Protein AF-A0A821UUV7-F1 (afdb_monomer)

Solvent-accessible surface area (backbone atoms only — not comparable to full-atom values): 14295 Å² total; per-residue (Å²): 131,83,79,80,87,72,72,83,56,77,89,50,50,50,91,80,87,75,83,87,85,61,77,60,68,63,57,47,70,80,34,72,59,48,43,37,33,66,90,78,71,43,81,34,38,58,68,58,46,52,36,47,64,69,67,56,77,77,82,70,96,66,90,71,67,94,65,87,77,80,82,84,89,79,88,80,93,69,98,52,88,49,22,66,54,49,49,52,51,51,51,66,60,35,45,84,71,78,45,60,69,79,75,31,59,60,42,70,48,58,84,54,78,42,34,67,27,80,88,67,5,32,43,36,52,48,29,74,78,26,77,55,24,42,74,43,77,29,64,70,50,55,50,28,50,53,51,49,53,51,28,72,74,30,61,72,55,36,48,50,53,50,53,52,44,51,54,51,49,60,39,67,77,30,70,68,50,47,51,52,52,52,50,53,26,57,76,70,75,46,83,78,73,76,76,50,79,68,52,94,86,39,66,74,64,31,61,60,26,53,52,33,50,49,51,48,51,77,74,32,64,64,56,57,54,48,50,55,53,59,57,59,76,76,112

Sequence (235 aa):
SSKAYHPLKEDELVSTTINKRSCQKKCFTDYPWLTFCKTKRRVFCRPCREAFELAIHPTKTKLCFHHVTFTVNGLYGISAQNALTIVEAICDVITPCGLDIINGRDQSYDEASNMPGIYGGVSSIILKQYSKAIYIYCVAHCLDLVVHDLTDQCASIGNCILYVKDIIDFIRRSPKRLIILKEIFYQILLSYTNLTALCPTRRTMHAESYGSLLKIYEQGKEIFAYIKKDAVSFS

Foldseek 3Di:
DPDDQDQDDPVQKDDDDDPDPDPPNVCCVVPVQWIAGPVVRDIDGVVRSVCSNVVVDPPDDDPDPPDPDDDDDDDDDFPDPALVSVLVVVCVSVVVVVDDLLPAQEDEDAVDPQDPDCPGHNQNVSCVVRVRHHYDYDPQNVVQVVVVVVLVVDVVNVVVVVVLQCVLCVQVVDPVSVVVLVVLCVVLVHDDADQDHQDPRRNVPCPSNVVSVVCSVVSPPPSVVVVVVVVVVVD

pLDDT: mean 74.33, std 16.74, range [28.39, 95.12]

Radius of gyration: 25.09 Å; Cα contacts (8 Å, |Δi|>4): 202; chains: 1; bounding box: 47×56×62 Å

Mean predicted aligned error: 15.59 Å

Secondary structure (DSSP, 8-state):
-PPPP-PPPGGGEESS---SS---HHHHHH-TTEEEETTTTEEEEHHHHHHHHTT----S------------------S--SHHHHHHHHHHHHGGGT--GGG--EEEE---TTSS-TTTSHHHHHHHH-TT-EEEE-HHHHHHHHHHHHHHH-HHHHHHHHHHHHHHHHHHT-HHHHHHHHHHHHHTTPPP-PPPPPPTT-GGGHHHHHHHHHHHHHH-HHHHHHHHHHHHTT-

Structure (mmCIF, N/CA/C/O backbone):
data_AF-A0A821UUV7-F1
#
_entry.id   AF-A0A821UUV7-F1
#
loop_
_atom_site.group_PDB
_atom_site.id
_atom_site.type_symbol
_atom_site.label_atom_id
_atom_site.label_alt_id
_atom_site.label_comp_id
_atom_site.label_asym_id
_atom_site.label_entity_id
_atom_site.label_seq_id
_atom_site.pdbx_PDB_ins_code
_atom_site.Cartn_x
_atom_site.Cartn_y
_atom_site.Cartn_z
_atom_site.occupancy
_atom_site.B_iso_or_equiv
_atom_site.auth_seq_id
_atom_site.auth_comp_id
_atom_site.auth_asym_id
_atom_site.auth_atom_id
_atom_site.pdbx_PDB_model_num
ATOM 1 N N . SER A 1 1 ? -5.618 -31.143 9.865 1.00 31.23 1 SER A N 1
ATOM 2 C CA . SER A 1 1 ? -5.452 -32.215 8.867 1.00 31.23 1 SER A CA 1
ATOM 3 C C . SER A 1 1 ? -4.916 -31.609 7.581 1.00 31.23 1 SER A C 1
ATOM 5 O O . SER A 1 1 ? -5.555 -30.743 6.990 1.00 31.23 1 SER A O 1
ATOM 7 N N . SER A 1 2 ? -3.699 -31.980 7.187 1.00 28.39 2 SER A N 1
ATOM 8 C CA . SER A 1 2 ? -3.142 -31.627 5.881 1.00 28.39 2 SER A CA 1
ATOM 9 C C . SER A 1 2 ? -4.004 -32.284 4.802 1.00 28.39 2 SER A C 1
ATOM 11 O O . SER A 1 2 ? -4.217 -33.494 4.817 1.00 28.39 2 SER A O 1
ATOM 13 N N . LYS A 1 3 ? -4.576 -31.490 3.891 1.00 36.34 3 LYS A N 1
ATOM 14 C CA . LYS A 1 3 ? -5.241 -32.050 2.709 1.00 36.34 3 LYS A CA 1
ATOM 15 C C . LYS A 1 3 ? -4.163 -32.735 1.871 1.00 36.34 3 LYS A C 1
ATOM 17 O O . LYS A 1 3 ? -3.232 -32.061 1.439 1.00 36.34 3 LYS A O 1
ATOM 22 N N . ALA A 1 4 ? -4.284 -34.047 1.690 1.00 39.09 4 ALA A N 1
ATOM 23 C CA . ALA A 1 4 ? -3.393 -34.821 0.839 1.00 39.09 4 ALA A CA 1
ATOM 24 C C . ALA A 1 4 ? -3.359 -34.226 -0.579 1.00 39.09 4 ALA A C 1
ATOM 26 O O . ALA A 1 4 ? -4.383 -33.800 -1.123 1.00 39.09 4 ALA A O 1
ATOM 27 N N . TYR A 1 5 ? -2.154 -34.144 -1.136 1.00 43.97 5 TYR A N 1
ATOM 28 C CA . TYR A 1 5 ? -1.894 -33.669 -2.486 1.00 43.97 5 TYR A CA 1
ATOM 29 C C . TYR A 1 5 ? -2.343 -34.730 -3.500 1.00 43.97 5 TYR A C 1
ATOM 31 O O . TYR A 1 5 ? -1.973 -35.897 -3.388 1.00 43.97 5 TYR A O 1
ATOM 39 N N . HIS A 1 6 ? -3.139 -34.314 -4.486 1.00 52.41 6 HIS A N 1
ATOM 40 C CA . HIS A 1 6 ? -3.547 -35.143 -5.618 1.00 52.41 6 HIS A CA 1
ATOM 41 C C . HIS A 1 6 ? -3.136 -34.426 -6.914 1.00 52.41 6 HIS A C 1
ATOM 43 O O . HIS A 1 6 ? -3.615 -33.306 -7.137 1.00 52.41 6 HIS A O 1
ATOM 49 N N . PRO A 1 7 ? -2.260 -35.028 -7.742 1.00 51.66 7 PRO A N 1
ATOM 50 C CA . PRO A 1 7 ? -1.912 -34.502 -9.060 1.00 51.66 7 PRO A CA 1
ATOM 51 C C . PRO A 1 7 ? -3.162 -34.316 -9.929 1.00 51.66 7 PRO A C 1
ATOM 53 O O . PRO A 1 7 ? -4.091 -35.123 -9.853 1.00 51.66 7 PRO A O 1
ATOM 56 N N . LEU A 1 8 ? -3.189 -33.265 -10.755 1.00 55.22 8 LEU A N 1
ATOM 57 C CA . LEU A 1 8 ? -4.229 -33.104 -11.774 1.00 55.22 8 LEU A CA 1
ATOM 58 C C . LEU A 1 8 ? -4.015 -34.173 -12.845 1.00 55.22 8 LEU A C 1
ATOM 60 O O . LEU A 1 8 ? -2.913 -34.289 -13.374 1.00 55.22 8 LEU A O 1
ATOM 64 N N . LYS A 1 9 ? -5.054 -34.945 -13.163 1.00 56.81 9 LYS A N 1
ATOM 65 C CA . LYS A 1 9 ? -4.999 -35.857 -14.305 1.00 56.81 9 LYS A CA 1
ATOM 66 C C . LYS A 1 9 ? -5.246 -35.082 -15.602 1.00 56.81 9 LYS A C 1
ATOM 68 O O . LYS A 1 9 ? -5.967 -34.081 -15.602 1.00 56.81 9 LYS A O 1
ATOM 73 N N . GLU A 1 10 ? -4.630 -35.523 -16.693 1.00 52.41 10 GLU A N 1
ATOM 74 C CA . GLU A 1 10 ? -4.646 -34.841 -17.998 1.00 52.41 10 GLU A CA 1
ATOM 75 C C . GLU A 1 10 ? -6.079 -34.637 -18.539 1.00 52.41 10 GLU A C 1
ATOM 77 O O . GLU A 1 10 ? -6.393 -33.621 -19.154 1.00 52.41 10 GLU A O 1
ATOM 82 N N . ASP A 1 11 ? -6.983 -35.547 -18.182 1.00 54.22 11 ASP A N 1
ATOM 83 C CA . ASP A 1 11 ? -8.425 -35.570 -18.436 1.00 54.22 11 ASP A CA 1
ATOM 84 C C . ASP A 1 11 ? -9.241 -34.496 -17.675 1.00 54.22 11 ASP A C 1
ATOM 86 O O . ASP A 1 11 ? -10.398 -34.229 -18.019 1.00 54.22 11 ASP A O 1
ATOM 90 N N . GLU A 1 12 ? -8.657 -33.810 -16.684 1.00 58.75 12 GLU A N 1
ATOM 91 C CA . GLU A 1 12 ? -9.299 -32.702 -15.952 1.00 58.75 12 GLU A CA 1
ATOM 92 C C . GLU A 1 12 ? -9.069 -31.314 -16.587 1.00 58.75 12 GLU A C 1
ATOM 94 O O . GLU A 1 12 ? -9.726 -30.323 -16.216 1.00 58.75 12 GLU A O 1
ATOM 99 N N . LEU A 1 13 ? -8.135 -31.231 -17.538 1.00 56.25 13 LEU A N 1
ATOM 100 C CA . LEU A 1 13 ? -7.755 -30.021 -18.262 1.00 56.25 13 LEU A CA 1
ATOM 101 C C . LEU A 1 13 ? -8.419 -30.019 -19.636 1.00 56.25 13 LEU A C 1
ATOM 103 O O . LEU A 1 13 ? -8.379 -31.006 -20.360 1.00 56.25 13 LEU A O 1
ATOM 107 N N . VAL A 1 14 ? -9.044 -28.904 -20.019 1.00 59.66 14 VAL A N 1
ATOM 108 C CA . VAL A 1 14 ? -9.752 -28.833 -21.306 1.00 59.66 14 VAL A CA 1
ATOM 109 C C . VAL A 1 14 ? -9.343 -27.607 -22.098 1.00 59.66 14 VAL A C 1
ATOM 111 O O . VAL A 1 14 ? -9.507 -26.475 -21.635 1.00 59.66 14 VAL A O 1
ATOM 114 N N . SER A 1 15 ? -8.900 -27.833 -23.336 1.00 54.16 15 SER A N 1
ATOM 115 C CA . SER A 1 15 ? -8.898 -26.820 -24.386 1.00 54.16 15 SER A CA 1
ATOM 116 C C . SER A 1 15 ? -10.336 -26.657 -24.900 1.00 54.16 15 SER A C 1
ATOM 118 O O . SER A 1 15 ? -10.845 -27.404 -25.726 1.00 54.16 15 SER A O 1
ATOM 120 N N . THR A 1 16 ? -11.034 -25.663 -24.346 1.00 51.03 16 THR A N 1
ATOM 121 C CA . THR A 1 16 ? -12.324 -25.122 -24.819 1.00 51.03 16 THR A CA 1
ATOM 122 C C . THR A 1 16 ? -13.513 -26.081 -24.971 1.00 51.03 16 THR A C 1
ATOM 124 O O . THR A 1 16 ? -13.780 -26.609 -26.040 1.00 51.03 16 THR A O 1
ATOM 127 N N . THR A 1 17 ? -14.403 -26.076 -23.972 1.00 46.62 17 THR A N 1
ATOM 128 C CA . THR A 1 17 ? -15.784 -25.558 -24.131 1.00 46.62 17 THR A CA 1
ATOM 129 C C . THR A 1 17 ? -16.411 -25.389 -22.748 1.00 46.62 17 THR A C 1
ATOM 131 O O . THR A 1 17 ? -16.707 -26.368 -22.070 1.00 46.62 17 THR A O 1
ATOM 134 N N . ILE A 1 18 ? -16.600 -24.149 -22.287 1.00 49.47 18 ILE A N 1
ATOM 135 C CA . ILE A 1 18 ? -17.327 -23.880 -21.038 1.00 49.47 18 ILE A CA 1
ATOM 136 C C . ILE A 1 18 ? -18.384 -22.836 -21.321 1.00 49.47 18 ILE A C 1
ATOM 138 O O . ILE A 1 18 ? -18.077 -21.697 -21.673 1.00 49.47 18 ILE A O 1
ATOM 142 N N . ASN A 1 19 ? -19.632 -23.262 -21.176 1.00 46.34 19 ASN A N 1
ATOM 143 C CA . ASN A 1 19 ? -20.793 -22.399 -21.201 1.00 46.34 19 ASN A CA 1
ATOM 144 C C . ASN A 1 19 ? -21.285 -22.181 -19.760 1.00 46.34 19 ASN A C 1
ATOM 146 O O . ASN A 1 19 ? -21.210 -23.090 -18.936 1.00 46.34 19 ASN A O 1
ATOM 150 N N . LYS A 1 20 ? -21.806 -20.973 -19.508 1.00 43.50 20 LYS A N 1
ATOM 151 C CA . LYS A 1 20 ? -22.278 -20.392 -18.229 1.00 43.50 20 LYS A CA 1
ATOM 152 C C . LYS A 1 20 ? -21.172 -19.849 -17.295 1.00 43.50 20 LYS A C 1
ATOM 154 O O . LYS A 1 20 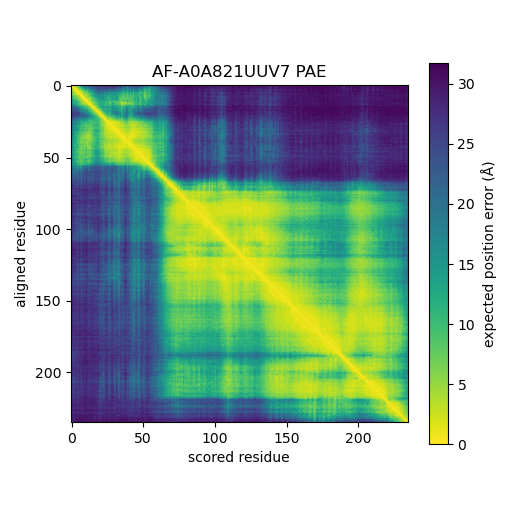? -20.634 -20.543 -16.437 1.00 43.50 20 LYS A O 1
ATOM 159 N N . ARG A 1 21 ? -20.955 -18.527 -17.452 1.00 42.06 21 ARG A N 1
ATOM 160 C CA . ARG A 1 21 ? -20.009 -17.596 -16.783 1.00 42.06 21 ARG A CA 1
ATOM 161 C C . ARG A 1 21 ? -18.552 -17.754 -17.240 1.00 42.06 21 ARG A C 1
ATOM 163 O O . ARG A 1 21 ? -17.706 -18.240 -16.498 1.00 42.06 21 ARG A O 1
ATOM 170 N N . SER A 1 22 ? -18.273 -17.401 -18.497 1.00 46.50 22 SER A N 1
ATOM 171 C CA . SER A 1 22 ? -16.987 -17.692 -19.138 1.00 46.50 22 SER A CA 1
ATOM 172 C C . SER A 1 22 ? -15.936 -16.612 -18.876 1.00 46.50 22 SER A C 1
ATOM 174 O O . SER A 1 22 ? -16.131 -15.452 -19.241 1.00 46.50 22 SER A O 1
ATOM 176 N N . CYS A 1 23 ? -14.772 -17.032 -18.377 1.00 50.56 23 CYS A N 1
ATOM 177 C CA . CYS A 1 23 ? -13.497 -16.447 -18.794 1.00 50.56 23 CYS A CA 1
ATOM 178 C C . CYS A 1 23 ? -13.558 -16.215 -20.316 1.00 50.56 23 CYS A C 1
ATOM 180 O O . CYS A 1 23 ? -13.978 -17.119 -21.046 1.00 50.56 23 CYS A O 1
ATOM 182 N N . GLN A 1 24 ? -13.281 -14.991 -20.775 1.00 57.88 24 GLN A N 1
ATOM 183 C CA . GLN A 1 24 ? -13.477 -14.612 -22.174 1.00 57.88 24 GLN A CA 1
ATOM 184 C C . GLN A 1 24 ? -12.703 -15.595 -23.059 1.00 57.88 24 GLN A C 1
ATOM 186 O O . GLN A 1 24 ? -11.484 -15.680 -22.954 1.00 57.88 24 GLN A O 1
ATOM 191 N N . LYS A 1 25 ? -13.404 -16.351 -23.921 1.00 55.59 25 LYS A N 1
ATOM 192 C CA . LYS A 1 25 ? -12.784 -17.341 -24.828 1.00 55.59 25 LYS A CA 1
ATOM 193 C C . LYS A 1 25 ? -11.588 -16.755 -25.585 1.00 55.59 25 LYS A C 1
ATOM 195 O O . LYS A 1 25 ? -10.607 -17.459 -25.791 1.00 55.59 25 LYS A O 1
ATOM 200 N N . LYS A 1 26 ? -11.664 -15.458 -25.904 1.00 59.97 26 LYS A N 1
ATOM 201 C CA . LYS A 1 26 ? -10.602 -14.667 -26.525 1.00 59.97 26 LYS A CA 1
ATOM 202 C C . LYS A 1 26 ? -9.248 -14.809 -25.813 1.00 59.97 26 LYS A C 1
ATOM 204 O O . LYS A 1 26 ? -8.248 -14.992 -26.488 1.00 59.97 26 LYS A O 1
ATOM 209 N N . CYS A 1 27 ? -9.210 -14.846 -24.479 1.00 52.50 27 CYS A N 1
ATOM 210 C CA . CYS A 1 27 ? -7.958 -14.995 -23.730 1.00 52.50 27 CYS A CA 1
ATOM 211 C C . CYS A 1 27 ? -7.222 -16.308 -24.039 1.00 52.50 27 CYS A C 1
ATOM 213 O O . CYS A 1 27 ? -6.003 -16.331 -24.017 1.00 52.50 27 CYS A O 1
ATOM 215 N N . PHE A 1 28 ? -7.920 -17.405 -24.337 1.00 60.44 28 PHE A N 1
ATOM 216 C CA . PHE A 1 28 ? -7.250 -18.672 -24.664 1.00 60.44 28 PHE A CA 1
ATOM 217 C C . PHE A 1 28 ? -6.800 -18.740 -26.123 1.00 60.44 28 PHE A C 1
ATOM 219 O O . PHE A 1 28 ? -5.883 -19.489 -26.443 1.00 60.44 28 PHE A O 1
ATOM 226 N N . THR A 1 29 ? -7.429 -17.950 -26.994 1.00 61.25 29 THR A N 1
ATOM 227 C CA . THR A 1 29 ? -6.978 -17.762 -28.374 1.00 61.25 29 THR A CA 1
ATOM 228 C C . THR A 1 29 ? -5.735 -16.875 -28.418 1.00 61.25 29 THR A C 1
ATOM 230 O O . THR A 1 29 ? -4.753 -17.237 -29.057 1.00 61.25 29 THR A O 1
ATOM 233 N N . ASP A 1 30 ? -5.752 -15.756 -27.690 1.00 57.75 30 ASP A N 1
ATOM 234 C CA . ASP A 1 30 ? -4.640 -14.800 -27.629 1.00 57.75 30 ASP A CA 1
ATOM 235 C C . ASP A 1 30 ? -3.442 -15.366 -26.837 1.00 57.75 30 ASP A C 1
ATOM 237 O O . ASP A 1 30 ? -2.294 -14.994 -27.081 1.00 57.75 30 ASP A O 1
ATOM 241 N N . TYR A 1 31 ? -3.690 -16.308 -25.916 1.00 62.06 31 TYR A N 1
ATOM 242 C CA . TYR A 1 31 ? -2.670 -16.931 -25.069 1.00 62.06 31 TYR A CA 1
ATOM 243 C C . TYR A 1 31 ? -2.803 -18.471 -25.045 1.00 62.06 31 TYR A C 1
ATOM 245 O O . TYR A 1 31 ? -3.289 -19.038 -24.060 1.00 62.06 31 TYR A O 1
ATOM 253 N N . PRO A 1 32 ? -2.313 -19.183 -26.085 1.00 69.81 32 PRO A N 1
ATOM 254 C CA . PRO A 1 32 ? -2.433 -20.646 -26.213 1.00 69.81 32 PRO A CA 1
ATOM 255 C C . PRO A 1 32 ? -1.734 -21.454 -25.108 1.00 69.81 32 PRO A C 1
ATOM 257 O O . PRO A 1 32 ? -1.957 -22.651 -24.952 1.00 69.81 32 PRO A O 1
ATOM 260 N N . TRP A 1 33 ? -0.866 -20.805 -24.332 1.00 65.31 33 TRP A N 1
ATOM 261 C CA . TRP A 1 33 ? -0.164 -21.382 -23.187 1.00 65.31 33 TRP A CA 1
ATOM 262 C C . TRP A 1 33 ? -1.011 -21.403 -21.901 1.00 65.31 33 TRP A C 1
ATOM 264 O O . TRP A 1 33 ? -0.524 -21.848 -20.857 1.00 65.31 33 TRP A O 1
ATOM 274 N N . LEU A 1 34 ? -2.261 -20.929 -21.955 1.00 66.94 34 LEU A N 1
ATOM 275 C CA . LEU A 1 34 ? -3.238 -21.016 -20.873 1.00 66.94 34 LEU A CA 1
ATOM 276 C C . LEU A 1 34 ? -4.118 -22.266 -21.011 1.00 66.94 34 LEU A C 1
ATOM 278 O O . LEU A 1 34 ? -4.605 -22.607 -22.083 1.00 66.94 34 LEU A O 1
ATOM 282 N N . THR A 1 35 ? -4.397 -22.913 -19.885 1.00 68.25 35 THR A N 1
ATOM 283 C CA . THR A 1 35 ? -5.265 -24.091 -19.766 1.00 68.25 35 THR A CA 1
ATOM 284 C C . THR A 1 35 ? -6.264 -23.884 -18.638 1.00 68.25 35 THR A C 1
ATOM 286 O O . THR A 1 35 ? -5.958 -23.242 -17.638 1.00 68.25 35 THR A O 1
ATOM 289 N N . PHE A 1 36 ? -7.485 -24.395 -18.771 1.00 69.19 36 PHE A N 1
ATOM 290 C CA . PHE A 1 36 ? -8.488 -24.303 -17.712 1.00 69.19 36 PHE A CA 1
ATOM 291 C C . PHE A 1 36 ? -8.663 -25.650 -17.011 1.00 69.19 36 PHE A C 1
ATOM 293 O O . PHE A 1 36 ? -8.910 -26.666 -17.659 1.00 69.19 36 PHE A O 1
ATOM 300 N N . CYS A 1 37 ? -8.602 -25.639 -15.680 1.00 67.31 37 CYS A N 1
ATOM 301 C CA . CYS A 1 37 ? -8.912 -26.788 -14.836 1.00 67.31 37 CYS A CA 1
ATOM 302 C C . CYS A 1 37 ? -10.374 -26.735 -14.394 1.00 67.31 37 CYS A C 1
ATOM 304 O O . CYS A 1 37 ? -10.786 -25.824 -13.660 1.00 67.31 37 CYS A O 1
ATOM 306 N N . LYS A 1 38 ? -11.148 -27.751 -14.790 1.00 64.19 38 LYS A N 1
ATOM 307 C CA . LYS A 1 38 ? -12.576 -27.853 -14.459 1.00 64.19 38 LYS A CA 1
ATOM 308 C C . LYS A 1 38 ? -12.818 -28.011 -12.963 1.00 64.19 38 LYS A C 1
ATOM 310 O O . LYS A 1 38 ? -13.613 -27.263 -12.396 1.00 64.19 38 LYS A O 1
ATOM 315 N N . THR A 1 39 ? -12.080 -28.908 -12.319 1.00 60.41 39 THR A N 1
ATOM 316 C CA . THR A 1 39 ? -12.244 -29.268 -10.904 1.00 60.41 39 THR A CA 1
ATOM 317 C C . THR A 1 39 ? -12.026 -28.074 -9.974 1.00 60.41 39 THR A C 1
ATOM 319 O O . THR A 1 39 ? -12.772 -27.862 -9.020 1.00 60.41 39 THR A O 1
ATOM 322 N N . LYS A 1 40 ? -11.010 -27.251 -10.260 1.00 62.09 40 LYS A N 1
ATOM 323 C CA . LYS A 1 40 ? -10.662 -26.077 -9.442 1.00 62.09 40 LYS A CA 1
ATOM 324 C C . LYS A 1 40 ? -11.327 -24.786 -9.915 1.00 62.09 40 LYS A C 1
ATOM 326 O O . LYS A 1 40 ? -11.254 -23.792 -9.195 1.00 62.09 40 LYS A O 1
ATOM 331 N N . ARG A 1 41 ? -11.950 -24.793 -11.100 1.00 64.56 41 ARG A N 1
ATOM 332 C CA . ARG A 1 41 ? -12.510 -23.620 -11.793 1.00 64.56 41 ARG A CA 1
ATOM 333 C C . ARG A 1 41 ? -11.497 -22.474 -11.927 1.00 64.56 41 ARG A C 1
ATOM 335 O O . ARG A 1 41 ? -11.814 -21.324 -11.634 1.00 64.56 41 ARG A O 1
ATOM 342 N N . ARG A 1 42 ? -10.263 -22.794 -12.330 1.00 62.16 42 ARG A N 1
ATOM 343 C CA . ARG A 1 42 ? -9.144 -21.838 -12.456 1.00 62.16 42 ARG A CA 1
ATOM 344 C C . ARG A 1 42 ? -8.405 -22.015 -13.778 1.00 62.16 42 ARG A C 1
ATOM 346 O O . ARG A 1 42 ? -8.397 -23.107 -14.341 1.00 62.16 42 ARG A O 1
ATOM 353 N N . VAL A 1 43 ? -7.770 -20.938 -14.231 1.00 62.03 43 VAL A N 1
ATOM 354 C CA . VAL A 1 43 ? -6.859 -20.929 -15.382 1.00 62.03 43 VAL A CA 1
ATOM 355 C C . VAL A 1 43 ? -5.423 -21.117 -14.895 1.00 62.03 43 VAL A C 1
ATOM 357 O O . VAL A 1 43 ? -5.019 -20.487 -13.921 1.00 62.03 43 VAL A O 1
ATOM 360 N N . PHE A 1 44 ? -4.672 -21.970 -15.579 1.00 63.03 44 PHE A N 1
ATOM 361 C CA . PHE A 1 44 ? -3.266 -22.272 -15.354 1.00 63.03 44 PHE A CA 1
ATOM 362 C C . PHE A 1 44 ? -2.459 -21.913 -16.600 1.00 63.03 44 PHE A C 1
ATOM 364 O O . PHE A 1 44 ? -2.841 -22.270 -17.711 1.00 63.03 44 PHE A O 1
ATOM 371 N N . CYS A 1 45 ? -1.319 -21.251 -16.430 1.00 64.62 45 CYS A N 1
ATOM 372 C CA . CYS A 1 45 ? -0.302 -21.205 -17.476 1.00 64.62 45 CYS A CA 1
ATOM 373 C C . CYS A 1 45 ? 0.469 -22.532 -17.517 1.00 64.62 45 CYS A C 1
ATOM 375 O O . CYS A 1 45 ? 0.546 -23.216 -16.494 1.00 64.62 45 CYS A O 1
ATOM 377 N N . ARG A 1 46 ? 1.052 -22.896 -18.667 1.00 62.66 46 ARG A N 1
ATOM 378 C CA . ARG A 1 46 ? 1.839 -24.134 -18.828 1.00 62.66 46 ARG A CA 1
ATOM 379 C C . ARG A 1 46 ? 2.860 -24.358 -17.690 1.00 62.66 46 ARG A C 1
ATOM 381 O O . ARG A 1 46 ? 2.806 -25.423 -17.086 1.00 62.66 46 ARG A O 1
ATOM 388 N N . PRO A 1 47 ? 3.677 -23.369 -17.288 1.00 59.38 47 PRO A N 1
ATOM 389 C CA . PRO A 1 47 ? 4.590 -23.543 -16.158 1.00 59.38 47 PRO A CA 1
ATOM 390 C C . PRO A 1 47 ? 3.899 -23.734 -14.801 1.00 59.38 47 PRO A C 1
ATOM 392 O O . PRO A 1 47 ? 4.393 -24.473 -13.962 1.00 59.38 47 PRO A O 1
ATOM 395 N N . CYS A 1 48 ? 2.754 -23.086 -14.547 1.00 59.75 48 CYS A N 1
ATOM 396 C CA . CYS A 1 48 ? 2.000 -23.306 -13.307 1.00 59.75 48 CYS A CA 1
ATOM 397 C C . CYS A 1 48 ? 1.308 -24.667 -13.283 1.00 59.75 48 CYS A C 1
ATOM 399 O O . CYS A 1 48 ? 1.079 -25.187 -12.198 1.00 59.75 48 CYS A O 1
ATOM 401 N N . ARG A 1 49 ? 0.972 -25.234 -14.447 1.00 67.00 49 ARG A N 1
ATOM 402 C CA . ARG A 1 49 ? 0.529 -26.625 -14.564 1.00 67.00 49 ARG A CA 1
ATOM 403 C C . ARG A 1 49 ? 1.682 -27.572 -14.223 1.00 67.00 49 ARG A C 1
ATOM 405 O O . ARG A 1 49 ? 1.517 -28.407 -13.348 1.00 67.00 49 ARG A O 1
ATOM 412 N N . GLU A 1 50 ? 2.849 -27.369 -14.828 1.00 66.25 50 GLU A N 1
ATOM 413 C CA . GLU A 1 50 ? 4.045 -28.199 -14.607 1.00 66.25 50 GLU A CA 1
ATOM 414 C C . GLU A 1 50 ? 4.550 -28.104 -13.150 1.00 66.25 50 GLU A C 1
ATOM 416 O O . GLU A 1 50 ? 4.771 -29.115 -12.493 1.00 66.25 50 GLU A O 1
ATOM 421 N N . ALA A 1 51 ? 4.641 -26.899 -12.578 1.00 61.72 51 ALA A N 1
ATOM 422 C CA . ALA A 1 51 ? 4.996 -26.704 -11.169 1.00 61.72 51 ALA A CA 1
ATOM 423 C C . ALA A 1 51 ? 3.964 -27.325 -10.215 1.00 61.72 51 ALA A C 1
ATOM 425 O O . ALA A 1 51 ? 4.324 -27.835 -9.152 1.00 61.72 51 ALA A O 1
ATOM 426 N N . PHE A 1 52 ? 2.683 -27.295 -10.599 1.00 62.34 52 PHE A N 1
ATOM 427 C CA . PHE A 1 52 ? 1.634 -27.968 -9.849 1.00 62.34 52 PHE A CA 1
ATOM 428 C C . PHE A 1 52 ? 1.805 -29.484 -9.909 1.00 62.34 52 PHE A C 1
ATOM 430 O O . PHE A 1 52 ? 1.753 -30.087 -8.851 1.00 62.34 52 PHE A O 1
ATOM 437 N N . GLU A 1 53 ? 2.048 -30.079 -11.083 1.00 62.00 53 GLU A N 1
ATOM 438 C CA . GLU A 1 53 ? 2.320 -31.518 -11.268 1.00 62.00 53 GLU A CA 1
ATOM 439 C C . GLU A 1 53 ? 3.534 -31.988 -10.450 1.00 62.00 53 GLU A C 1
ATOM 441 O O . GLU A 1 53 ? 3.513 -33.076 -9.870 1.00 62.00 53 GLU A O 1
ATOM 446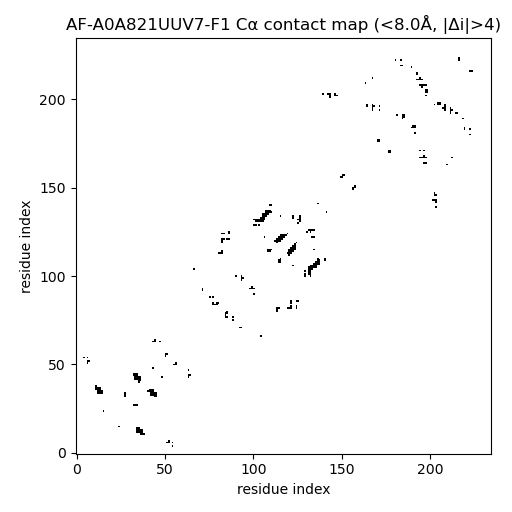 N N . LEU A 1 54 ? 4.546 -31.127 -10.321 1.00 63.41 54 LEU A N 1
ATOM 447 C CA . LEU A 1 54 ? 5.757 -31.355 -9.528 1.00 63.41 54 LEU A CA 1
ATOM 448 C C . LEU A 1 54 ? 5.585 -31.102 -8.016 1.00 63.41 54 LEU A C 1
ATOM 450 O O . LEU A 1 54 ? 6.570 -31.133 -7.280 1.00 63.41 54 LEU A O 1
ATOM 454 N N . ALA A 1 55 ? 4.362 -30.852 -7.529 1.00 60.56 55 ALA A N 1
ATOM 455 C CA . ALA A 1 55 ? 4.053 -30.575 -6.120 1.00 60.56 55 ALA A CA 1
ATOM 456 C C . ALA A 1 55 ? 4.792 -29.359 -5.514 1.00 60.56 55 ALA A C 1
ATOM 458 O O . ALA A 1 55 ? 4.900 -29.224 -4.292 1.00 60.56 55 ALA A O 1
ATOM 459 N N . ILE A 1 56 ? 5.258 -28.428 -6.349 1.00 57.56 56 ILE A N 1
ATOM 460 C CA . ILE A 1 56 ? 5.896 -27.187 -5.907 1.00 57.56 56 ILE A CA 1
ATOM 461 C C . ILE A 1 56 ? 4.776 -26.216 -5.520 1.00 57.56 56 ILE A C 1
ATOM 463 O O . ILE A 1 56 ? 4.224 -25.519 -6.366 1.00 57.56 56 ILE A O 1
ATOM 467 N N . HIS A 1 57 ? 4.374 -26.206 -4.246 1.00 54.78 57 HIS A N 1
ATOM 468 C CA . HIS A 1 57 ? 3.260 -25.387 -3.758 1.00 54.78 57 HIS A CA 1
ATOM 469 C C . HIS A 1 57 ? 3.512 -23.872 -3.925 1.00 54.78 57 HIS A C 1
ATOM 471 O O . HIS A 1 57 ? 4.287 -23.303 -3.152 1.00 54.78 57 HIS A O 1
ATOM 477 N N . PRO A 1 58 ? 2.767 -23.148 -4.788 1.00 47.38 58 PRO A N 1
ATOM 478 C CA . PRO A 1 58 ? 2.648 -21.706 -4.658 1.00 47.38 58 PRO A CA 1
ATOM 479 C C . PRO A 1 58 ? 1.620 -21.457 -3.552 1.00 47.38 58 PRO A C 1
ATOM 481 O O . PRO A 1 58 ? 0.407 -21.608 -3.736 1.00 47.38 58 PRO A O 1
ATOM 484 N N . THR A 1 59 ? 2.093 -21.166 -2.345 1.00 39.59 59 THR A N 1
ATOM 485 C CA . THR A 1 59 ? 1.198 -20.837 -1.239 1.00 39.59 59 THR A CA 1
ATOM 486 C C . THR A 1 59 ? 0.499 -19.506 -1.535 1.00 39.59 59 THR A C 1
ATOM 488 O O . THR A 1 59 ? 1.129 -18.464 -1.674 1.00 39.59 59 THR A O 1
ATOM 491 N N . LYS A 1 60 ? -0.838 -19.563 -1.575 1.00 37.06 60 LYS A N 1
ATOM 492 C CA . LYS A 1 60 ? -1.791 -18.442 -1.678 1.00 37.06 60 LYS A CA 1
ATOM 493 C C . LYS A 1 60 ? -1.977 -17.850 -3.085 1.00 37.06 60 LYS A C 1
ATOM 495 O O . LYS A 1 60 ? -1.061 -17.633 -3.863 1.00 37.06 60 LYS A O 1
ATOM 500 N N . THR A 1 61 ? -3.251 -17.627 -3.391 1.00 38.62 61 THR A N 1
ATOM 501 C CA . THR A 1 61 ? -3.838 -17.151 -4.645 1.00 38.62 61 THR A CA 1
ATOM 502 C C . THR A 1 61 ? -3.044 -16.006 -5.283 1.00 38.62 61 THR A C 1
ATOM 504 O O . THR A 1 61 ? -3.103 -14.880 -4.800 1.00 38.62 61 THR A O 1
ATOM 507 N N . LYS A 1 62 ? -2.360 -16.268 -6.400 1.00 39.78 62 LYS A N 1
ATOM 508 C CA . LYS A 1 62 ? -1.904 -15.230 -7.327 1.00 39.78 62 LYS A CA 1
ATOM 509 C C . LYS A 1 62 ? -2.277 -15.641 -8.743 1.00 39.78 62 LYS A C 1
ATOM 511 O O . LYS A 1 62 ? -2.150 -16.801 -9.127 1.00 39.78 62 LYS A O 1
ATOM 516 N N . LEU A 1 63 ? -2.802 -14.683 -9.492 1.00 34.88 63 LEU A N 1
ATOM 517 C CA . LEU A 1 63 ? -2.879 -14.738 -10.941 1.00 34.88 63 LEU A CA 1
ATOM 518 C C . LEU A 1 63 ? -1.418 -14.782 -11.424 1.00 34.88 63 LEU A C 1
ATOM 520 O O . LEU A 1 63 ? -0.760 -13.749 -11.496 1.00 34.88 63 LEU A O 1
ATOM 524 N N . CYS A 1 64 ? -0.856 -15.981 -11.589 1.00 35.59 64 CYS A N 1
ATOM 525 C CA . CYS A 1 64 ? 0.552 -16.157 -11.934 1.00 35.59 64 CYS A CA 1
ATOM 526 C C . CYS A 1 64 ? 0.770 -15.844 -13.419 1.00 35.59 64 CYS A C 1
ATOM 528 O O . CYS A 1 64 ? 0.835 -16.743 -14.259 1.00 35.59 64 CYS A O 1
ATOM 530 N N . PHE A 1 65 ? 0.911 -14.560 -13.738 1.00 35.72 65 PHE A N 1
ATOM 531 C CA . PHE A 1 65 ? 1.846 -14.169 -14.784 1.00 35.72 65 PHE A CA 1
ATOM 532 C C . PHE A 1 65 ? 3.241 -14.533 -14.271 1.00 35.72 65 PHE A C 1
ATOM 534 O O . PHE A 1 65 ? 3.542 -14.308 -13.100 1.00 35.72 65 PHE A O 1
ATOM 541 N N . HIS A 1 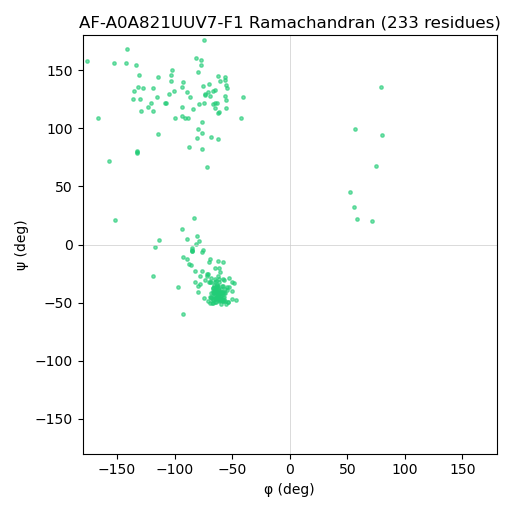66 ? 4.055 -15.180 -15.100 1.00 37.84 66 HIS A N 1
ATOM 542 C CA . HIS A 1 66 ? 5.383 -15.672 -14.735 1.00 37.84 66 HIS A CA 1
ATOM 543 C C . HIS A 1 66 ? 6.365 -14.493 -14.568 1.00 37.84 66 HIS A C 1
ATOM 545 O O . HIS A 1 66 ? 7.275 -14.305 -15.364 1.00 37.84 66 HIS A O 1
ATOM 551 N N . HIS A 1 67 ? 6.149 -13.662 -13.552 1.00 45.03 67 HIS A N 1
ATOM 552 C CA . HIS A 1 67 ? 7.123 -12.704 -13.061 1.00 45.03 67 HIS A CA 1
ATOM 553 C C . HIS A 1 67 ? 7.867 -13.403 -11.930 1.00 45.03 67 HIS A C 1
ATOM 555 O O . HIS A 1 67 ? 7.291 -13.681 -10.876 1.00 45.03 67 HIS A O 1
ATOM 561 N N . VAL A 1 68 ? 9.143 -13.726 -12.143 1.00 41.75 68 VAL A N 1
ATOM 562 C CA . VAL A 1 68 ? 10.042 -13.964 -11.013 1.00 41.75 68 VAL A CA 1
ATOM 563 C C . VAL A 1 68 ? 10.224 -12.601 -10.356 1.00 41.75 68 VAL A C 1
ATOM 565 O O . VAL A 1 68 ? 11.030 -11.787 -10.795 1.00 41.75 68 VAL A O 1
ATOM 568 N N . THR A 1 69 ? 9.389 -12.303 -9.364 1.00 48.72 69 THR A N 1
ATOM 569 C CA . THR A 1 69 ? 9.506 -11.065 -8.598 1.00 48.72 69 THR A CA 1
ATOM 570 C C . THR A 1 69 ? 10.662 -11.226 -7.624 1.00 48.72 69 THR A C 1
ATOM 572 O O . THR A 1 69 ? 10.536 -11.908 -6.607 1.00 48.72 69 THR A O 1
ATOM 575 N N . PHE A 1 70 ? 11.787 -10.587 -7.919 1.00 49.00 70 PHE A N 1
ATOM 576 C CA . PHE A 1 70 ? 12.846 -10.416 -6.937 1.00 49.00 70 PHE A CA 1
ATOM 577 C C . PHE A 1 70 ? 12.457 -9.275 -6.005 1.00 49.00 70 PHE A C 1
ATOM 579 O O . PHE A 1 70 ? 12.183 -8.162 -6.445 1.00 49.00 70 PHE A O 1
ATOM 586 N N . THR A 1 71 ? 12.367 -9.566 -4.711 1.00 56.41 71 THR A N 1
ATOM 587 C CA . THR A 1 71 ? 12.069 -8.549 -3.702 1.00 56.41 71 THR A CA 1
ATOM 588 C C . THR A 1 71 ? 13.370 -8.128 -3.043 1.00 56.41 71 THR A C 1
ATOM 590 O O . THR A 1 71 ? 13.944 -8.891 -2.268 1.00 56.41 71 THR A O 1
ATOM 593 N N . VAL A 1 72 ? 13.824 -6.913 -3.339 1.00 60.62 72 VAL A N 1
ATOM 594 C CA . VAL A 1 72 ? 14.873 -6.267 -2.551 1.00 60.62 72 VAL A CA 1
ATOM 595 C C . VAL A 1 72 ? 14.192 -5.515 -1.410 1.00 60.62 72 VAL A C 1
ATOM 597 O O . VAL A 1 72 ? 13.484 -4.537 -1.636 1.00 60.62 72 VAL A O 1
ATOM 600 N N . ASN A 1 73 ? 14.345 -6.013 -0.183 1.00 61.00 73 ASN A N 1
ATOM 601 C CA . ASN A 1 73 ? 13.787 -5.383 1.013 1.00 61.00 73 ASN A CA 1
ATOM 602 C C . ASN A 1 73 ? 14.816 -4.414 1.604 1.00 61.00 73 ASN A C 1
ATOM 604 O O . ASN A 1 73 ? 15.808 -4.854 2.180 1.00 61.00 73 ASN A O 1
ATOM 608 N N . GLY A 1 74 ? 14.571 -3.109 1.499 1.00 71.31 74 GLY A N 1
ATOM 609 C CA . GLY A 1 74 ? 15.443 -2.095 2.086 1.00 71.31 74 GLY A CA 1
ATOM 610 C C . GLY A 1 74 ? 14.909 -0.676 1.913 1.00 71.31 74 GLY A C 1
ATOM 611 O O . GLY A 1 74 ? 14.095 -0.411 1.030 1.00 71.31 74 GLY A O 1
ATOM 612 N N . LEU A 1 75 ? 15.364 0.232 2.778 1.00 78.38 75 LEU A N 1
ATOM 613 C CA . LEU A 1 75 ? 15.193 1.674 2.617 1.00 78.38 75 LEU A CA 1
ATOM 614 C C . LEU A 1 75 ? 16.551 2.262 2.257 1.00 78.38 75 LEU A C 1
ATOM 616 O O . LEU A 1 75 ? 17.508 2.115 3.015 1.00 78.38 75 LEU A O 1
ATOM 620 N N . TYR A 1 76 ? 16.618 2.923 1.108 1.00 83.62 76 TYR A N 1
ATOM 621 C CA . TYR A 1 76 ? 17.851 3.487 0.579 1.00 83.62 76 TYR A CA 1
ATOM 622 C C . TYR A 1 76 ? 17.726 5.005 0.545 1.00 83.62 76 TYR A C 1
ATOM 624 O O . TYR A 1 76 ? 16.750 5.549 0.027 1.00 83.62 76 TYR A O 1
ATOM 632 N N . GLY A 1 77 ? 18.699 5.687 1.147 1.00 87.19 77 GLY A N 1
ATOM 633 C CA . GLY A 1 77 ? 18.794 7.137 1.062 1.00 87.19 77 GLY A CA 1
ATOM 634 C C . GLY A 1 77 ? 19.217 7.546 -0.344 1.00 87.19 77 GLY A C 1
ATOM 635 O O . GLY A 1 77 ? 20.190 7.013 -0.868 1.00 87.19 77 GLY A O 1
ATOM 636 N N . ILE A 1 78 ? 18.499 8.499 -0.933 1.00 91.50 78 ILE A N 1
ATOM 637 C CA . ILE A 1 78 ? 18.833 9.093 -2.231 1.00 91.50 78 ILE A CA 1
ATOM 638 C C . ILE A 1 78 ? 19.199 10.564 -2.040 1.00 91.50 78 ILE A C 1
ATOM 640 O O . ILE A 1 78 ? 18.620 11.251 -1.197 1.00 91.50 78 ILE A O 1
ATOM 644 N N . SER A 1 79 ? 20.166 11.051 -2.816 1.00 89.62 79 SER A N 1
ATOM 645 C CA . SER A 1 79 ? 20.667 12.431 -2.729 1.00 89.62 79 SER A CA 1
ATOM 646 C C . SER A 1 79 ? 19.666 13.466 -3.251 1.00 89.62 79 SER A C 1
ATOM 648 O O . SER A 1 79 ? 19.692 14.621 -2.831 1.00 89.62 79 SER A O 1
ATOM 650 N N . ALA A 1 80 ? 18.768 13.055 -4.146 1.00 91.81 80 ALA A N 1
ATOM 651 C CA . ALA A 1 80 ? 17.719 13.884 -4.718 1.00 91.81 80 ALA A CA 1
ATOM 652 C C . ALA A 1 80 ? 16.515 13.031 -5.139 1.00 91.81 80 ALA A C 1
ATOM 654 O O . ALA A 1 80 ? 16.646 11.847 -5.430 1.00 91.81 80 ALA A O 1
ATOM 655 N N . GLN A 1 81 ? 15.336 13.653 -5.213 1.00 89.00 81 GLN A N 1
ATOM 656 C CA . GLN A 1 81 ? 14.080 12.989 -5.591 1.00 89.00 81 GLN A CA 1
ATOM 657 C C . GLN A 1 81 ? 13.761 13.084 -7.092 1.00 89.00 81 GLN A C 1
ATOM 659 O O . GLN A 1 81 ? 12.628 12.828 -7.489 1.00 89.00 81 GLN A O 1
ATOM 664 N N . ASN A 1 82 ? 14.711 13.487 -7.940 1.00 92.62 82 ASN A N 1
ATOM 665 C CA . ASN A 1 82 ? 14.486 13.540 -9.386 1.00 92.62 82 ASN A CA 1
ATOM 666 C C . ASN A 1 82 ? 14.553 12.129 -10.003 1.00 92.62 82 ASN A C 1
ATOM 668 O O . ASN A 1 82 ? 15.143 11.211 -9.435 1.00 92.62 82 ASN A O 1
ATOM 672 N N . ALA A 1 83 ? 13.952 11.960 -11.180 1.00 93.25 83 ALA A N 1
ATOM 673 C CA . ALA A 1 83 ? 13.812 10.646 -11.797 1.00 93.25 83 ALA A CA 1
ATOM 674 C C . ALA A 1 83 ? 15.149 9.968 -12.141 1.00 93.25 83 ALA A C 1
ATOM 676 O O . ALA A 1 83 ? 15.251 8.754 -12.000 1.00 93.25 83 ALA A O 1
ATOM 677 N N . LEU A 1 84 ? 16.172 10.725 -12.555 1.00 94.06 84 LEU A N 1
ATOM 678 C CA . LEU A 1 84 ? 17.487 10.163 -12.890 1.00 94.06 84 LEU A CA 1
ATOM 679 C C . LEU A 1 84 ? 18.147 9.549 -11.656 1.00 94.06 84 LEU A C 1
ATOM 681 O O . LEU A 1 84 ? 18.518 8.380 -11.685 1.00 94.06 84 LEU A O 1
ATOM 685 N N . THR A 1 85 ? 18.185 10.298 -10.552 1.00 94.12 85 THR A N 1
ATOM 686 C CA . THR A 1 85 ? 18.736 9.815 -9.279 1.00 94.12 85 THR A CA 1
ATOM 687 C C . THR A 1 85 ? 18.000 8.572 -8.774 1.00 94.12 85 THR A C 1
ATOM 689 O O . THR A 1 85 ? 18.619 7.670 -8.219 1.00 94.12 85 THR A O 1
ATOM 692 N N . ILE A 1 86 ? 16.682 8.483 -8.987 1.00 93.50 86 ILE A N 1
ATOM 693 C CA . ILE A 1 86 ? 15.905 7.294 -8.611 1.00 93.50 86 ILE A CA 1
ATOM 694 C C . ILE A 1 86 ? 16.271 6.087 -9.489 1.00 93.50 86 ILE A C 1
ATOM 696 O O . ILE A 1 86 ? 16.411 4.986 -8.963 1.00 93.50 86 ILE A O 1
ATOM 700 N N . VAL A 1 87 ? 16.443 6.265 -10.803 1.00 92.94 87 VAL A N 1
ATOM 701 C CA . VAL A 1 87 ? 16.852 5.175 -11.710 1.00 92.94 87 VAL A CA 1
ATOM 702 C C . VAL A 1 87 ? 18.243 4.656 -11.359 1.00 92.94 87 VAL A C 1
ATOM 704 O O . VAL A 1 87 ? 18.425 3.444 -11.260 1.00 92.94 87 VAL A O 1
ATOM 707 N N . GLU A 1 88 ? 19.198 5.555 -11.120 1.00 92.81 88 GLU A N 1
ATOM 708 C CA . GLU A 1 88 ? 20.550 5.198 -10.676 1.00 92.81 88 GLU A CA 1
ATOM 709 C C . GLU A 1 88 ? 20.498 4.399 -9.372 1.00 92.81 88 GLU A C 1
ATOM 711 O O . GLU A 1 88 ? 21.028 3.292 -9.308 1.00 92.81 88 GLU A O 1
ATOM 716 N N . ALA A 1 89 ? 19.745 4.882 -8.379 1.00 91.94 89 ALA A N 1
ATOM 717 C CA . ALA A 1 89 ? 19.568 4.176 -7.115 1.00 91.94 89 ALA A CA 1
ATOM 718 C C . ALA A 1 89 ? 18.936 2.784 -7.292 1.00 91.94 89 ALA A C 1
ATOM 720 O O . ALA A 1 89 ? 19.333 1.841 -6.612 1.00 91.94 89 ALA A O 1
ATOM 721 N N . ILE A 1 90 ? 17.971 2.617 -8.206 1.00 90.19 90 ILE A N 1
ATOM 722 C CA . ILE A 1 90 ? 17.395 1.299 -8.516 1.00 90.19 90 ILE A CA 1
ATOM 723 C C . ILE A 1 90 ? 18.482 0.361 -9.055 1.00 90.19 90 ILE A C 1
ATOM 725 O O . ILE A 1 90 ? 18.603 -0.762 -8.565 1.00 90.19 90 ILE A O 1
ATOM 729 N N . CYS A 1 91 ? 19.281 0.811 -10.025 1.00 89.81 91 CYS A N 1
ATOM 730 C CA . CYS A 1 91 ? 20.365 0.022 -10.612 1.00 89.81 91 CYS A CA 1
ATOM 731 C C . CYS A 1 91 ? 21.446 -0.343 -9.580 1.00 89.81 91 CYS A C 1
ATOM 733 O O . CYS A 1 91 ? 21.872 -1.501 -9.520 1.00 89.81 91 CYS A O 1
ATOM 735 N N . ASP A 1 92 ? 21.831 0.603 -8.726 1.00 89.56 92 ASP A N 1
ATOM 736 C CA . ASP A 1 92 ? 22.824 0.403 -7.666 1.00 89.56 92 ASP A CA 1
ATOM 737 C C . ASP A 1 92 ? 22.355 -0.597 -6.605 1.00 89.56 92 ASP A C 1
ATOM 739 O O . ASP A 1 92 ? 23.163 -1.310 -6.013 1.00 89.56 92 ASP A O 1
ATOM 743 N N . VAL A 1 93 ? 21.044 -0.685 -6.373 1.00 89.12 93 VAL A N 1
ATOM 744 C CA . VAL A 1 93 ? 20.455 -1.620 -5.409 1.00 89.12 93 VAL A CA 1
ATOM 745 C C . VAL A 1 93 ? 20.342 -3.035 -5.977 1.00 89.12 93 VAL A C 1
ATOM 747 O O . VAL A 1 93 ? 20.607 -4.002 -5.265 1.00 89.12 93 VAL A O 1
ATOM 750 N N . ILE A 1 94 ? 19.955 -3.189 -7.245 1.00 86.00 94 ILE A N 1
ATOM 751 C CA . ILE A 1 94 ? 19.718 -4.515 -7.843 1.00 86.00 94 ILE A CA 1
ATOM 752 C C . ILE A 1 94 ? 21.009 -5.200 -8.316 1.00 86.00 94 ILE A C 1
ATOM 754 O O . ILE A 1 94 ? 21.102 -6.426 -8.234 1.00 86.00 94 ILE A O 1
ATOM 758 N N . THR A 1 95 ? 22.013 -4.436 -8.763 1.00 86.19 95 THR A N 1
ATOM 759 C CA . THR A 1 95 ? 23.258 -4.992 -9.325 1.00 86.19 95 THR A CA 1
ATOM 760 C C . THR A 1 95 ? 24.014 -5.865 -8.309 1.00 86.19 95 THR A C 1
ATOM 762 O O . THR A 1 95 ? 24.356 -7.003 -8.646 1.00 86.19 95 THR A O 1
ATOM 765 N N . PRO A 1 96 ? 24.212 -5.442 -7.040 1.00 84.19 96 PRO A N 1
ATOM 766 C CA . PRO A 1 96 ? 24.845 -6.275 -6.013 1.00 84.19 96 PRO A CA 1
ATOM 767 C C . PRO A 1 96 ? 24.041 -7.528 -5.644 1.00 84.19 96 PRO A C 1
ATOM 769 O O . PRO A 1 96 ? 24.603 -8.485 -5.118 1.00 84.19 96 PRO A O 1
ATOM 772 N N . CYS A 1 97 ? 22.736 -7.554 -5.928 1.00 81.69 97 CYS A N 1
ATOM 773 C CA . CYS A 1 97 ? 21.899 -8.740 -5.746 1.00 81.69 97 CYS A CA 1
ATOM 774 C C . CYS A 1 97 ? 22.059 -9.771 -6.879 1.00 81.69 97 CYS A C 1
ATOM 776 O O . CYS A 1 97 ? 21.350 -10.777 -6.881 1.00 81.69 97 CYS A O 1
ATOM 778 N N . GLY A 1 98 ? 22.955 -9.531 -7.846 1.00 80.50 98 GLY A N 1
ATOM 779 C CA . GLY A 1 98 ? 23.128 -10.378 -9.028 1.00 80.50 98 GLY A CA 1
ATOM 780 C C . GLY A 1 98 ? 21.972 -10.260 -10.023 1.00 80.50 98 GLY A C 1
ATOM 781 O O . GLY A 1 98 ? 21.760 -11.164 -10.832 1.00 80.50 98 GLY A O 1
ATOM 782 N N . LEU A 1 99 ? 21.199 -9.175 -9.941 1.00 82.38 99 LEU A N 1
ATOM 783 C CA . LEU A 1 99 ? 20.067 -8.901 -10.816 1.00 82.38 99 LEU A CA 1
ATOM 784 C C . LEU A 1 99 ? 20.457 -7.858 -11.856 1.00 82.38 99 LEU A C 1
ATOM 786 O O . LEU A 1 99 ? 21.122 -6.874 -11.549 1.00 82.38 99 LEU A O 1
ATOM 790 N N . ASP A 1 100 ? 19.977 -8.060 -13.078 1.00 83.38 100 ASP A N 1
ATOM 791 C CA . ASP A 1 100 ? 20.178 -7.139 -14.191 1.00 83.38 100 ASP A CA 1
ATOM 792 C C . ASP A 1 100 ? 18.816 -6.661 -14.707 1.00 83.38 100 ASP A C 1
ATOM 794 O O . ASP A 1 100 ? 17.973 -7.466 -15.120 1.00 83.38 100 ASP A O 1
ATOM 798 N N . ILE A 1 101 ? 18.601 -5.344 -14.691 1.00 86.00 101 ILE A N 1
ATOM 799 C CA . ILE A 1 101 ? 17.367 -4.693 -15.151 1.00 86.00 101 ILE A CA 1
ATOM 800 C C . ILE A 1 101 ? 17.074 -4.936 -16.636 1.00 86.00 101 ILE A C 1
ATOM 802 O O . ILE A 1 101 ? 15.913 -4.882 -17.038 1.00 86.00 101 ILE A O 1
ATOM 806 N N . ILE A 1 102 ? 18.069 -5.317 -17.446 1.00 87.94 102 ILE A N 1
ATOM 807 C CA . ILE A 1 102 ? 17.861 -5.775 -18.833 1.00 87.94 102 ILE A CA 1
ATOM 808 C C . ILE A 1 102 ? 16.894 -6.975 -18.881 1.00 87.94 102 ILE A C 1
ATOM 810 O O . ILE A 1 102 ? 16.131 -7.161 -19.841 1.00 87.94 102 ILE A O 1
ATOM 814 N N . ASN A 1 103 ? 16.886 -7.792 -17.826 1.00 84.25 103 ASN A N 1
ATOM 815 C CA . ASN A 1 103 ? 15.973 -8.921 -17.681 1.00 84.25 103 ASN A CA 1
ATOM 816 C C . ASN A 1 103 ? 14.608 -8.532 -17.093 1.00 84.25 103 ASN A C 1
ATOM 818 O O . ASN A 1 103 ? 13.701 -9.367 -17.089 1.00 84.25 103 ASN A O 1
ATOM 822 N N . GLY A 1 104 ? 14.427 -7.272 -16.690 1.00 84.44 104 GLY A N 1
ATOM 823 C CA . GLY A 1 104 ? 13.151 -6.708 -16.270 1.00 84.44 104 GLY A CA 1
ATOM 824 C C . GLY A 1 104 ? 12.070 -6.861 -17.344 1.00 84.44 104 GLY A C 1
ATOM 825 O O . GLY A 1 104 ? 12.327 -6.781 -18.552 1.00 84.44 104 GLY A O 1
ATOM 826 N N . ARG A 1 105 ? 10.845 -7.151 -16.901 1.00 87.19 105 ARG A N 1
ATOM 827 C CA . ARG A 1 105 ? 9.656 -7.296 -17.765 1.00 87.19 105 ARG A CA 1
ATOM 828 C C . ARG A 1 105 ? 8.577 -6.284 -17.431 1.00 87.19 105 ARG A C 1
ATOM 830 O O . ARG A 1 105 ? 7.812 -5.866 -18.292 1.00 87.19 105 ARG A O 1
ATOM 837 N N . ASP A 1 106 ? 8.570 -5.852 -16.190 1.00 85.69 106 ASP A N 1
ATOM 838 C CA . ASP A 1 106 ? 7.683 -4.844 -15.673 1.00 85.69 106 ASP A CA 1
ATOM 839 C C . ASP A 1 106 ? 8.423 -3.958 -14.683 1.00 85.69 106 ASP A C 1
ATOM 841 O O . ASP A 1 106 ? 9.421 -4.339 -14.072 1.00 85.69 106 ASP A O 1
ATOM 845 N N . GLN A 1 107 ? 7.890 -2.761 -14.542 1.00 87.50 107 GLN A N 1
ATOM 846 C CA . GLN A 1 107 ? 8.228 -1.814 -13.501 1.00 87.50 107 GLN A CA 1
ATOM 847 C C . GLN A 1 107 ? 6.907 -1.248 -12.979 1.00 87.50 107 GLN A C 1
ATOM 849 O O . GLN A 1 107 ? 6.031 -0.883 -13.768 1.00 87.50 107 GLN A O 1
ATOM 854 N N . SER A 1 108 ? 6.729 -1.205 -11.660 1.00 86.88 108 SER A N 1
ATOM 855 C CA . SER A 1 108 ? 5.469 -0.761 -11.063 1.00 86.88 108 SER A CA 1
ATOM 856 C C . SER A 1 108 ? 5.686 0.168 -9.885 1.00 86.88 108 SER A C 1
ATOM 858 O O . SER A 1 108 ? 6.345 -0.209 -8.915 1.00 86.88 108 SER A O 1
ATOM 860 N N . TYR A 1 109 ? 5.079 1.350 -9.952 1.00 85.69 109 TYR A N 1
ATOM 861 C CA . TYR A 1 109 ? 5.219 2.416 -8.960 1.00 85.69 109 TYR A CA 1
ATOM 862 C C . TYR A 1 109 ? 3.878 3.127 -8.739 1.00 85.69 109 TYR A C 1
ATOM 864 O O . TYR A 1 109 ? 2.922 2.897 -9.487 1.00 85.69 109 TYR A O 1
ATOM 872 N N . ASP A 1 110 ? 3.795 3.959 -7.700 1.00 81.88 110 ASP A N 1
ATOM 873 C CA . ASP A 1 110 ? 2.661 4.865 -7.496 1.00 81.88 110 ASP A CA 1
ATOM 874 C C . ASP A 1 110 ? 2.710 6.060 -8.469 1.00 81.88 110 ASP A C 1
ATOM 876 O O . ASP A 1 110 ? 3.628 6.194 -9.283 1.00 81.88 110 ASP A O 1
ATOM 880 N N . GLU A 1 111 ? 1.687 6.912 -8.425 1.00 82.62 111 GLU A N 1
ATOM 881 C CA . GLU A 1 111 ? 1.570 8.091 -9.291 1.00 82.62 111 GLU A CA 1
ATOM 882 C C . GLU A 1 111 ? 2.342 9.308 -8.762 1.00 82.62 111 GLU A C 1
ATOM 884 O O . GLU A 1 111 ? 2.037 10.449 -9.114 1.00 82.62 111 GLU A O 1
ATOM 889 N N . ALA A 1 112 ? 3.360 9.099 -7.919 1.00 84.38 112 ALA A N 1
ATOM 890 C CA . ALA A 1 112 ? 4.237 10.191 -7.517 1.00 84.38 112 ALA A CA 1
ATOM 891 C C . ALA A 1 112 ? 4.816 10.864 -8.770 1.00 84.38 112 ALA A C 1
ATOM 893 O O . ALA A 1 112 ? 5.257 10.181 -9.689 1.00 84.38 112 ALA A O 1
ATOM 894 N N . SER A 1 113 ? 4.821 12.197 -8.817 1.00 83.88 113 SER A N 1
ATOM 895 C CA . SER A 1 113 ? 5.038 12.987 -10.045 1.00 83.88 113 SER A CA 1
ATOM 896 C C . SER A 1 113 ? 6.269 12.587 -10.870 1.00 83.88 113 SER A C 1
ATOM 898 O O . SER A 1 113 ? 6.247 12.657 -12.099 1.00 83.88 113 SER A O 1
ATOM 900 N N . ASN A 1 114 ? 7.331 12.127 -10.209 1.00 88.50 114 ASN A N 1
ATOM 901 C CA . ASN A 1 114 ? 8.588 11.747 -10.851 1.00 88.50 114 ASN A CA 1
ATOM 902 C C . ASN A 1 114 ? 8.599 10.298 -11.379 1.00 88.50 114 ASN A C 1
ATOM 904 O O . ASN A 1 114 ? 9.553 9.916 -12.053 1.00 88.50 114 ASN A O 1
ATOM 908 N N . MET A 1 115 ? 7.559 9.493 -11.127 1.00 89.38 115 MET A N 1
ATOM 909 C CA . MET A 1 115 ? 7.500 8.073 -11.495 1.00 89.38 115 MET A CA 1
ATOM 910 C C . MET A 1 115 ? 6.846 7.828 -12.872 1.00 89.38 115 MET A C 1
ATOM 912 O O . MET A 1 115 ? 7.544 7.321 -13.757 1.00 89.38 115 MET A O 1
ATOM 916 N N . PRO A 1 116 ? 5.574 8.206 -13.144 1.00 86.50 116 PRO A N 1
ATOM 917 C CA . PRO A 1 116 ? 4.888 7.879 -14.400 1.00 86.50 116 PRO A CA 1
ATOM 918 C C . PRO A 1 116 ? 5.169 8.872 -15.544 1.00 86.50 116 PRO A C 1
ATOM 920 O O . PRO A 1 116 ? 4.658 8.701 -16.647 1.00 86.50 116 PRO A O 1
ATOM 923 N N . GLY A 1 117 ? 5.933 9.943 -15.293 1.00 87.25 117 GLY A N 1
ATOM 924 C CA . GLY A 1 117 ? 6.122 11.036 -16.250 1.00 87.25 117 GLY A CA 1
ATOM 925 C C . GLY A 1 117 ? 6.640 10.568 -17.617 1.00 87.25 117 GLY A C 1
ATOM 926 O O . GLY A 1 117 ? 7.704 9.965 -17.709 1.00 87.25 117 GLY A O 1
ATOM 927 N N . ILE A 1 118 ? 5.921 10.911 -18.691 1.00 83.62 118 ILE A N 1
ATOM 928 C CA . ILE A 1 118 ? 6.194 10.428 -20.059 1.00 83.62 118 ILE A CA 1
ATOM 929 C C . ILE A 1 118 ? 7.499 10.959 -20.676 1.00 83.62 118 ILE A C 1
ATOM 931 O O . ILE A 1 118 ? 8.103 10.292 -21.516 1.00 83.62 118 ILE A O 1
ATOM 935 N N . TYR A 1 119 ? 7.941 12.156 -20.279 1.00 83.88 119 TYR A N 1
ATOM 936 C CA . TYR A 1 119 ? 9.119 12.803 -20.870 1.00 83.88 119 TYR A CA 1
ATOM 937 C C . TYR A 1 119 ? 10.393 12.579 -20.052 1.00 83.88 119 TYR A C 1
ATOM 939 O O . TYR A 1 119 ? 11.463 12.392 -20.635 1.00 83.88 119 TYR A O 1
ATOM 947 N N . GLY A 1 120 ? 10.268 12.564 -18.724 1.00 87.31 120 GLY A N 1
ATOM 948 C CA . GLY A 1 120 ? 11.398 12.487 -17.799 1.00 87.31 120 GLY A CA 1
ATOM 949 C C . GLY A 1 120 ? 11.069 11.831 -16.464 1.00 87.31 120 GLY A C 1
ATOM 950 O O . GLY A 1 120 ? 11.759 12.091 -15.489 1.00 87.31 120 GLY A O 1
ATOM 951 N N . GLY A 1 121 ? 10.009 11.025 -16.392 1.00 93.06 121 GLY A N 1
ATOM 952 C CA . GLY A 1 121 ? 9.741 10.191 -15.224 1.00 93.06 121 GLY A CA 1
ATOM 953 C C . GLY A 1 121 ? 10.557 8.900 -15.257 1.00 93.06 121 GLY A C 1
ATOM 954 O O . GLY A 1 121 ? 11.000 8.471 -16.327 1.00 93.06 121 GLY A O 1
ATOM 955 N N . VAL A 1 122 ? 10.708 8.258 -14.098 1.00 94.00 122 VAL A N 1
ATOM 956 C CA . VAL A 1 122 ? 11.430 6.983 -13.919 1.00 94.00 122 VAL A CA 1
ATOM 957 C C . VAL A 1 122 ? 10.959 5.943 -14.934 1.00 94.00 122 VAL A C 1
ATOM 959 O O . VAL A 1 122 ? 11.781 5.352 -15.632 1.00 94.00 122 VAL A O 1
ATOM 962 N N . SER A 1 123 ? 9.639 5.807 -15.097 1.00 92.81 123 SER A N 1
ATOM 963 C CA . SER A 1 123 ? 9.019 4.895 -16.064 1.00 92.81 123 SER A CA 1
ATOM 964 C C . SER A 1 123 ? 9.526 5.097 -17.489 1.00 92.81 123 SER A C 1
ATOM 966 O O . SER A 1 123 ? 9.951 4.143 -18.140 1.00 92.81 123 SER A O 1
ATOM 968 N N . SER A 1 124 ? 9.530 6.346 -17.960 1.00 92.31 124 SER A N 1
ATOM 969 C CA . SER A 1 124 ? 9.983 6.703 -19.304 1.00 92.31 124 SER A CA 1
ATOM 970 C C . SER A 1 124 ? 11.483 6.480 -19.496 1.00 92.31 124 SER A C 1
ATOM 972 O O . SER A 1 124 ? 11.898 6.043 -20.567 1.00 92.31 124 SER A O 1
ATOM 974 N N . ILE A 1 125 ? 12.297 6.753 -18.472 1.00 95.12 125 ILE A N 1
ATOM 975 C CA . ILE A 1 125 ? 13.755 6.595 -18.529 1.00 95.12 125 ILE A CA 1
ATOM 976 C C . ILE A 1 125 ? 14.109 5.108 -18.591 1.00 95.12 125 ILE A C 1
ATOM 978 O O . ILE A 1 125 ? 14.818 4.691 -19.507 1.00 95.12 125 ILE A O 1
ATOM 982 N N . ILE A 1 126 ? 13.548 4.302 -17.684 1.00 93.56 126 ILE A N 1
ATOM 983 C CA . ILE A 1 126 ? 13.750 2.850 -17.666 1.00 93.56 126 ILE A CA 1
ATOM 984 C C . ILE A 1 126 ? 13.231 2.227 -18.959 1.00 93.56 126 ILE A C 1
ATOM 986 O O . ILE A 1 126 ? 13.920 1.397 -19.532 1.00 93.56 126 ILE A O 1
ATOM 990 N N . LEU A 1 127 ? 12.073 2.644 -19.478 1.00 92.06 127 LEU A N 1
ATOM 991 C CA . LEU A 1 127 ? 11.540 2.083 -20.723 1.00 92.06 127 LEU A CA 1
ATOM 992 C C . LEU A 1 127 ? 12.419 2.416 -21.941 1.00 92.06 127 LEU A C 1
ATOM 994 O O . LEU A 1 127 ? 12.579 1.578 -22.827 1.00 92.06 127 LEU A O 1
ATOM 998 N N . LYS A 1 128 ? 13.009 3.620 -21.992 1.00 93.50 128 LYS A N 1
ATOM 999 C CA . LYS A 1 128 ? 13.945 4.019 -23.059 1.00 93.50 128 LYS A CA 1
ATOM 100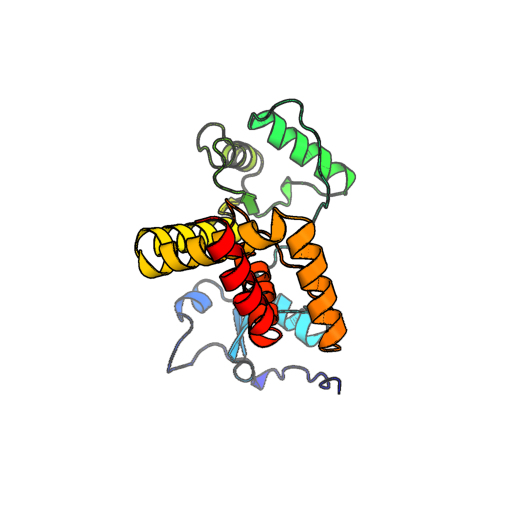0 C C . LYS A 1 128 ? 15.235 3.198 -23.024 1.00 93.50 128 LYS A C 1
ATOM 1002 O O . LYS A 1 128 ? 15.732 2.820 -24.080 1.00 93.50 128 LYS A O 1
ATOM 1007 N N . GLN A 1 129 ? 15.772 2.935 -21.833 1.00 92.50 129 GLN A N 1
ATOM 1008 C CA . GLN A 1 129 ? 17.011 2.166 -21.655 1.00 92.50 129 GLN A CA 1
ATOM 1009 C C . GLN A 1 129 ? 16.776 0.649 -21.759 1.00 92.50 129 GLN A C 1
ATOM 1011 O O . GLN A 1 129 ? 17.589 -0.079 -22.324 1.00 92.50 129 GLN A O 1
ATOM 1016 N N . TYR A 1 130 ? 15.632 0.180 -21.266 1.00 91.56 130 TYR A N 1
ATOM 1017 C CA . TYR A 1 130 ? 15.266 -1.223 -21.111 1.00 91.56 130 TYR A CA 1
ATOM 1018 C C . TYR A 1 130 ? 13.852 -1.447 -21.658 1.00 91.56 130 TYR A C 1
ATOM 1020 O O . TYR A 1 130 ? 12.876 -1.571 -20.920 1.00 91.56 130 TYR A O 1
ATOM 1028 N N . SER A 1 131 ? 13.739 -1.547 -22.985 1.00 89.31 131 SER A N 1
ATOM 1029 C CA . SER A 1 131 ? 12.459 -1.599 -23.720 1.00 89.31 131 SER A CA 1
ATOM 1030 C C . SER A 1 131 ? 11.512 -2.742 -23.333 1.00 89.31 131 SER A C 1
ATOM 1032 O O . SER A 1 131 ? 10.333 -2.715 -23.680 1.00 89.31 131 SER A O 1
ATOM 1034 N N . LYS A 1 132 ? 12.013 -3.751 -22.614 1.00 87.94 132 LYS A N 1
ATOM 1035 C CA . LYS A 1 132 ? 11.225 -4.882 -22.111 1.00 87.94 132 LYS A CA 1
ATOM 1036 C C . LYS A 1 132 ? 10.581 -4.617 -20.749 1.00 87.94 132 LYS A C 1
ATOM 1038 O O . LYS A 1 132 ? 9.674 -5.360 -20.404 1.00 87.94 132 LYS A O 1
ATOM 1043 N N . ALA A 1 133 ? 11.025 -3.612 -19.991 1.00 88.75 133 ALA A N 1
ATOM 1044 C CA . ALA A 1 133 ? 10.509 -3.282 -18.665 1.00 88.75 133 ALA A CA 1
ATOM 1045 C C . ALA A 1 133 ? 9.310 -2.327 -18.781 1.00 88.75 133 ALA A C 1
ATOM 1047 O O . ALA A 1 133 ? 9.443 -1.105 -18.708 1.00 88.75 133 ALA A O 1
ATOM 1048 N N . ILE A 1 134 ? 8.123 -2.885 -19.007 1.00 86.31 134 ILE A N 1
ATOM 1049 C CA . ILE A 1 134 ? 6.909 -2.100 -19.264 1.00 86.31 134 ILE A CA 1
ATOM 1050 C C . ILE A 1 134 ? 6.393 -1.485 -17.959 1.00 86.31 134 ILE A C 1
ATOM 1052 O O . ILE A 1 134 ? 6.333 -2.153 -16.929 1.00 86.31 134 ILE A O 1
ATOM 1056 N N . TYR A 1 135 ? 5.997 -0.212 -18.000 1.00 85.69 135 TYR A N 1
ATOM 1057 C CA . TYR A 1 135 ? 5.382 0.439 -16.847 1.00 85.69 135 TYR A CA 1
ATOM 1058 C C . TYR A 1 135 ? 3.946 -0.029 -16.617 1.00 85.69 135 TYR A C 1
ATOM 1060 O O . TYR A 1 135 ? 3.116 -0.007 -17.526 1.00 85.69 135 TYR A O 1
ATOM 1068 N N . ILE A 1 136 ? 3.668 -0.438 -15.380 1.00 85.12 136 ILE A N 1
ATOM 1069 C CA . ILE A 1 136 ? 2.356 -0.862 -14.901 1.00 85.12 136 ILE A CA 1
ATOM 1070 C C . ILE A 1 136 ? 2.039 -0.070 -13.633 1.00 85.12 136 ILE A C 1
ATOM 1072 O O . ILE A 1 136 ? 2.872 0.051 -12.736 1.00 85.12 136 ILE A O 1
ATOM 1076 N N . TYR A 1 137 ? 0.818 0.444 -13.524 1.00 79.06 137 TYR A N 1
ATOM 1077 C CA . TYR A 1 137 ? 0.380 1.112 -12.304 1.00 79.06 137 TYR A CA 1
ATOM 1078 C C . TYR A 1 137 ? 0.415 0.167 -11.098 1.00 79.06 137 TYR A C 1
ATOM 1080 O O . TYR A 1 137 ? 0.049 -1.010 -11.186 1.00 79.06 137 TYR A O 1
ATOM 1088 N N . CYS A 1 138 ? 0.827 0.688 -9.942 1.00 83.62 138 CYS A N 1
ATOM 1089 C CA . CYS 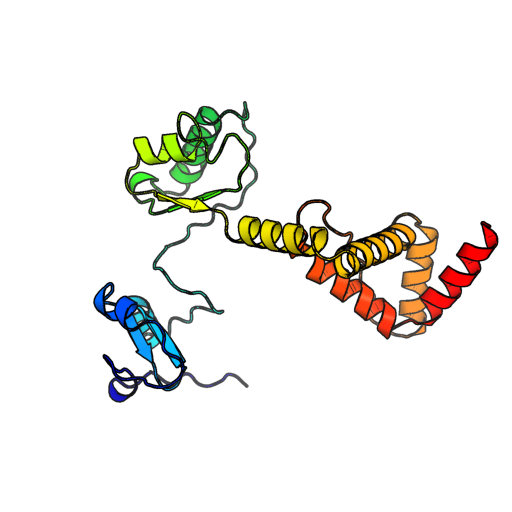A 1 138 ? 0.779 -0.064 -8.697 1.00 83.62 138 CYS A CA 1
ATOM 1090 C C . CYS A 1 138 ? -0.670 -0.447 -8.355 1.00 83.62 138 CYS A C 1
ATOM 1092 O O . CYS A 1 138 ? -1.488 0.405 -8.015 1.00 83.62 138 CYS A O 1
ATOM 1094 N N . VAL A 1 139 ? -0.974 -1.748 -8.370 1.00 80.25 139 VAL A N 1
ATOM 1095 C CA . VAL A 1 139 ? -2.322 -2.279 -8.092 1.00 80.25 139 VAL A CA 1
ATOM 1096 C C . VAL A 1 139 ? -2.852 -1.823 -6.730 1.00 80.25 139 VAL A C 1
ATOM 1098 O O . VAL A 1 139 ? -4.037 -1.525 -6.600 1.00 80.25 139 VAL A O 1
ATOM 1101 N N . ALA A 1 140 ? -1.983 -1.748 -5.718 1.00 79.62 140 ALA A N 1
ATOM 1102 C CA . ALA A 1 140 ? -2.369 -1.270 -4.393 1.00 79.62 140 ALA A CA 1
ATOM 1103 C C . ALA A 1 140 ? -2.790 0.206 -4.423 1.00 79.62 140 ALA A C 1
ATOM 1105 O O . ALA A 1 140 ? -3.767 0.567 -3.777 1.00 79.62 140 ALA A O 1
ATOM 1106 N N . HIS A 1 141 ? -2.097 1.034 -5.209 1.00 79.56 141 HIS A N 1
ATOM 1107 C CA . HIS A 1 141 ? -2.455 2.436 -5.395 1.00 79.56 141 HIS A CA 1
ATOM 1108 C C . HIS A 1 141 ? -3.764 2.582 -6.177 1.00 79.56 141 HIS A C 1
ATOM 1110 O O . HIS A 1 141 ? -4.653 3.291 -5.723 1.00 79.56 141 HIS A O 1
ATOM 1116 N N . CYS A 1 142 ? -3.940 1.841 -7.279 1.00 83.06 142 CYS A N 1
ATOM 1117 C CA . CYS A 1 142 ? -5.198 1.842 -8.032 1.00 83.06 142 CYS A CA 1
ATOM 1118 C C . CYS A 1 142 ? -6.391 1.453 -7.152 1.00 83.06 142 CYS A C 1
ATOM 1120 O O . CYS A 1 142 ? -7.454 2.061 -7.238 1.00 83.06 142 CYS A O 1
ATOM 1122 N N . LEU A 1 143 ? -6.223 0.442 -6.294 1.00 83.25 143 LEU A N 1
ATOM 1123 C CA . LEU A 1 143 ? -7.263 0.053 -5.349 1.00 83.25 143 LEU A CA 1
ATOM 1124 C C . LEU A 1 143 ? -7.547 1.170 -4.336 1.00 83.25 143 LEU A C 1
ATOM 1126 O O . LEU A 1 143 ? -8.708 1.412 -4.018 1.00 83.25 143 LEU A O 1
ATOM 1130 N N . ASP A 1 144 ? -6.511 1.846 -3.841 1.00 83.81 144 ASP A N 1
ATOM 1131 C CA . ASP A 1 144 ? -6.669 2.959 -2.907 1.00 83.81 144 ASP A CA 1
ATOM 1132 C C . ASP A 1 144 ? -7.430 4.135 -3.522 1.00 83.81 144 ASP A C 1
ATOM 1134 O O . ASP A 1 144 ? -8.341 4.656 -2.882 1.00 83.81 144 ASP A O 1
ATOM 1138 N N . LEU A 1 145 ? -7.138 4.469 -4.783 1.00 85.06 145 LEU A N 1
ATOM 1139 C CA . LEU A 1 145 ? -7.866 5.482 -5.551 1.00 85.06 145 LEU A CA 1
ATOM 1140 C C . LEU A 1 145 ? -9.345 5.121 -5.701 1.00 85.06 145 LEU A C 1
ATOM 1142 O O . LEU A 1 145 ? -10.200 5.937 -5.382 1.00 85.06 145 LEU A O 1
ATOM 1146 N N . VAL A 1 146 ? -9.662 3.876 -6.075 1.00 87.38 146 VAL A N 1
ATOM 1147 C CA . VAL A 1 146 ? -11.060 3.417 -6.163 1.00 87.38 146 VAL A CA 1
ATOM 1148 C C . VAL A 1 146 ? -11.771 3.548 -4.815 1.00 87.38 146 VAL A C 1
ATOM 1150 O O . VAL A 1 146 ? -12.927 3.962 -4.759 1.00 87.38 146 VAL A O 1
ATOM 1153 N N . VAL A 1 147 ? -11.101 3.208 -3.709 1.00 85.06 147 VAL A N 1
ATOM 1154 C CA . VAL A 1 147 ? -11.677 3.374 -2.367 1.00 85.06 147 VAL A CA 1
ATOM 1155 C C . VAL A 1 147 ? -11.887 4.854 -2.042 1.00 85.06 147 VAL A C 1
ATOM 1157 O O . VAL A 1 147 ? -12.930 5.197 -1.489 1.00 85.06 147 VAL A O 1
ATOM 1160 N N . HIS A 1 148 ? -10.939 5.722 -2.391 1.00 85.81 148 HIS A N 1
ATOM 1161 C CA . HIS A 1 148 ? -11.064 7.170 -2.236 1.00 85.81 148 HIS A CA 1
ATOM 1162 C C . HIS A 1 148 ? -12.259 7.726 -3.026 1.00 85.81 148 HIS A C 1
ATOM 1164 O O . HIS A 1 148 ? -13.144 8.343 -2.431 1.00 85.81 148 HIS A O 1
ATOM 1170 N N . ASP A 1 149 ? -12.366 7.398 -4.311 1.00 87.94 149 ASP A N 1
ATOM 1171 C CA . ASP A 1 149 ? -13.468 7.832 -5.172 1.00 87.94 149 ASP A CA 1
ATOM 1172 C C . ASP A 1 149 ? -14.827 7.384 -4.622 1.00 87.94 149 ASP A C 1
ATOM 1174 O O . ASP A 1 149 ? -15.767 8.175 -4.534 1.00 87.94 149 ASP A O 1
ATOM 1178 N N . LEU A 1 150 ? -14.937 6.125 -4.183 1.00 86.00 150 LEU A N 1
ATOM 1179 C CA . LEU A 1 150 ? -16.164 5.604 -3.575 1.00 86.00 150 LEU A CA 1
ATOM 1180 C C . LEU A 1 150 ? -16.544 6.362 -2.302 1.00 86.00 150 LEU A C 1
ATOM 1182 O O . LEU A 1 150 ? -17.724 6.603 -2.047 1.00 86.00 150 LEU A O 1
ATOM 1186 N N . THR A 1 151 ? -15.560 6.724 -1.484 1.00 86.06 151 THR A N 1
ATOM 1187 C CA . THR A 1 151 ? -15.811 7.450 -0.238 1.00 86.06 151 THR A CA 1
ATOM 1188 C C . THR A 1 151 ? -16.190 8.906 -0.459 1.00 86.06 151 THR A C 1
ATOM 1190 O O . THR A 1 151 ? -16.973 9.436 0.327 1.00 86.06 151 THR A O 1
ATOM 1193 N N . ASP A 1 152 ? -15.683 9.521 -1.524 1.00 86.19 152 ASP A N 1
ATOM 1194 C CA . ASP A 1 152 ? -15.999 10.901 -1.884 1.00 86.19 152 ASP A CA 1
ATOM 1195 C C . ASP A 1 152 ? -17.375 10.984 -2.564 1.00 86.19 152 ASP A C 1
ATOM 1197 O O . ASP A 1 152 ? -18.134 11.923 -2.333 1.00 86.19 152 ASP A O 1
ATOM 1201 N N . GLN A 1 153 ? -17.754 9.958 -3.333 1.00 91.94 153 GLN A N 1
ATOM 1202 C CA . GLN A 1 153 ? -19.076 9.861 -3.961 1.00 91.94 153 GLN A CA 1
ATOM 1203 C C . GLN A 1 153 ? -20.180 9.418 -2.990 1.00 91.94 153 GLN A C 1
ATOM 1205 O O . GLN A 1 153 ? -21.350 9.750 -3.188 1.00 91.94 153 GLN A O 1
ATOM 1210 N N . CYS A 1 154 ? -19.843 8.668 -1.937 1.00 92.88 154 CYS A N 1
ATOM 1211 C CA . CYS A 1 154 ? -20.805 8.184 -0.953 1.00 92.88 154 CYS A CA 1
ATOM 1212 C C . CYS A 1 154 ? -20.554 8.801 0.425 1.00 92.88 154 CYS A C 1
ATOM 1214 O O . CYS A 1 154 ? -19.811 8.258 1.247 1.00 92.88 154 CYS A O 1
ATOM 1216 N N . ALA A 1 155 ? -21.269 9.892 0.717 1.00 92.31 155 ALA A N 1
ATOM 1217 C CA . ALA A 1 155 ? -21.169 10.605 1.990 1.00 92.31 155 ALA A CA 1
ATOM 1218 C C . ALA A 1 155 ? -21.363 9.689 3.212 1.00 92.31 155 ALA A C 1
ATOM 1220 O O . ALA A 1 155 ? -20.678 9.849 4.216 1.00 92.31 155 ALA A O 1
ATOM 1221 N N . SER A 1 156 ? -22.250 8.690 3.137 1.00 92.81 156 SER A N 1
ATOM 1222 C CA . SER A 1 156 ? -22.452 7.724 4.225 1.00 92.81 156 SER A CA 1
ATOM 1223 C C . SER A 1 156 ? -21.193 6.907 4.529 1.00 92.81 156 SER A C 1
ATOM 1225 O O . SER A 1 156 ? -20.874 6.698 5.700 1.00 92.81 156 SER A O 1
ATOM 1227 N N . ILE A 1 157 ? -20.457 6.476 3.498 1.00 87.94 157 ILE A N 1
ATOM 1228 C CA . ILE A 1 157 ? -19.192 5.753 3.670 1.00 87.94 157 ILE A CA 1
ATOM 1229 C C . ILE A 1 157 ? -18.123 6.721 4.184 1.00 87.94 157 ILE A C 1
ATOM 1231 O O . ILE A 1 157 ? -17.476 6.416 5.183 1.00 87.94 157 ILE A O 1
ATOM 1235 N N . GLY A 1 158 ? -17.973 7.898 3.567 1.00 88.19 158 GLY A N 1
ATOM 1236 C CA . GLY A 1 158 ? -17.024 8.923 4.016 1.00 88.19 158 GLY A CA 1
ATOM 1237 C C . GLY A 1 158 ? -17.204 9.284 5.496 1.00 88.19 158 GLY A C 1
ATOM 1238 O O . GLY A 1 158 ? -16.253 9.209 6.275 1.00 88.19 158 GLY A O 1
ATOM 1239 N N . ASN A 1 159 ? -18.442 9.556 5.913 1.00 91.06 159 ASN A N 1
ATOM 1240 C CA . ASN A 1 159 ? -18.788 9.851 7.304 1.00 91.06 159 A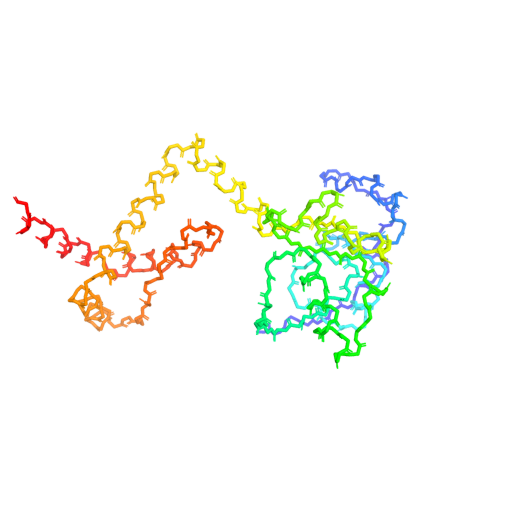SN A CA 1
ATOM 1241 C C . ASN A 1 159 ? -18.486 8.674 8.234 1.00 91.06 159 ASN A C 1
ATOM 1243 O O . ASN A 1 159 ? -17.928 8.877 9.308 1.00 91.06 159 ASN A O 1
ATOM 1247 N N . CYS A 1 160 ? -18.798 7.437 7.831 1.00 89.12 160 CYS A N 1
ATOM 1248 C CA . CYS A 1 160 ? -18.468 6.249 8.620 1.00 89.12 160 CYS A CA 1
ATOM 1249 C C . CYS A 1 160 ? -16.959 6.151 8.898 1.00 89.12 160 CYS A C 1
ATOM 1251 O O . CYS A 1 160 ? -16.554 5.931 10.040 1.00 89.12 160 CYS A O 1
ATOM 1253 N N . ILE A 1 161 ? -16.122 6.380 7.880 1.00 88.12 161 ILE A N 1
ATOM 1254 C CA . ILE A 1 161 ? -14.661 6.371 8.031 1.00 88.12 161 ILE A CA 1
ATOM 1255 C C . ILE A 1 161 ? -14.201 7.470 8.994 1.00 88.12 161 ILE A C 1
ATOM 1257 O O . ILE A 1 161 ? -13.359 7.199 9.852 1.00 88.12 161 ILE A O 1
ATOM 1261 N N . LEU A 1 162 ? -14.754 8.681 8.879 1.00 89.19 162 LEU A N 1
ATOM 1262 C CA . LEU A 1 162 ? -14.434 9.792 9.778 1.00 89.19 162 LEU A CA 1
ATOM 1263 C C . LEU A 1 162 ? -14.832 9.485 11.225 1.00 89.19 162 LEU A C 1
ATOM 1265 O O . LEU A 1 162 ? -14.001 9.627 12.113 1.00 89.19 162 LEU A O 1
ATOM 1269 N N . TYR A 1 163 ? -16.032 8.953 11.466 1.00 89.88 163 TYR A N 1
ATOM 1270 C CA . TYR A 1 163 ? -16.450 8.556 12.813 1.00 89.88 163 TYR A CA 1
ATOM 1271 C C . TYR A 1 163 ? -15.536 7.492 13.416 1.00 89.88 163 TYR A C 1
ATOM 1273 O O . TYR A 1 163 ? -15.143 7.589 14.578 1.00 89.88 163 TYR A O 1
ATOM 1281 N N . VAL A 1 164 ? -15.166 6.479 12.632 1.00 89.62 164 VAL A N 1
ATOM 1282 C CA . VAL A 1 164 ? -14.240 5.441 13.092 1.00 89.62 164 VAL A CA 1
ATOM 1283 C C . VAL A 1 164 ? -12.873 6.037 13.423 1.00 89.62 164 VAL A C 1
ATOM 1285 O O . VAL A 1 164 ? -12.301 5.710 14.466 1.00 89.62 164 VAL A O 1
ATOM 1288 N N . LYS A 1 165 ? -12.365 6.937 12.575 1.00 90.19 165 LYS A N 1
ATOM 1289 C CA . LYS A 1 165 ? -11.122 7.668 12.830 1.00 90.19 165 LYS A CA 1
ATOM 1290 C C . LYS A 1 165 ? -11.208 8.458 14.134 1.00 90.19 165 LYS A C 1
ATOM 1292 O O . LYS A 1 165 ? -10.309 8.332 14.959 1.00 90.19 165 LYS A O 1
ATOM 1297 N N . ASP A 1 166 ? -12.281 9.212 14.339 1.00 89.94 166 ASP A N 1
ATOM 1298 C CA . ASP A 1 166 ? -12.457 10.062 15.515 1.00 89.94 166 ASP A CA 1
ATOM 1299 C C . ASP A 1 166 ? -12.542 9.240 16.803 1.00 89.94 166 ASP A C 1
ATOM 1301 O O . ASP A 1 166 ? -11.910 9.596 17.793 1.00 89.94 166 ASP A O 1
ATOM 1305 N N . ILE A 1 167 ? -13.235 8.096 16.790 1.00 87.44 167 ILE A N 1
ATOM 1306 C CA . ILE A 1 167 ? -13.272 7.166 17.930 1.00 87.44 167 ILE A CA 1
ATOM 1307 C C . ILE A 1 167 ? -11.866 6.638 18.240 1.00 87.44 167 ILE A C 1
ATOM 1309 O O . ILE A 1 167 ? -11.432 6.633 19.396 1.00 87.44 167 ILE A O 1
ATOM 1313 N N . ILE A 1 168 ? -11.145 6.195 17.209 1.00 89.50 168 ILE A N 1
ATOM 1314 C CA . ILE A 1 168 ? -9.798 5.642 17.358 1.00 89.50 168 ILE A CA 1
ATOM 1315 C C . ILE A 1 168 ? -8.833 6.698 17.896 1.00 89.50 168 ILE A C 1
ATOM 1317 O O . ILE A 1 168 ? -8.097 6.430 18.849 1.00 89.50 168 ILE A O 1
ATOM 1321 N N . ASP A 1 169 ? -8.866 7.904 17.338 1.00 89.94 169 ASP A N 1
ATOM 1322 C CA . ASP A 1 169 ? -8.046 9.030 17.770 1.00 89.94 169 ASP A CA 1
ATOM 1323 C C . ASP A 1 169 ? -8.420 9.487 19.181 1.00 89.94 169 ASP A C 1
ATOM 1325 O O . ASP A 1 169 ? -7.530 9.738 19.995 1.00 89.94 169 ASP A O 1
ATOM 1329 N N . PHE A 1 170 ? -9.710 9.530 19.516 1.00 87.06 170 PHE A N 1
ATOM 1330 C CA . PHE A 1 170 ? -10.179 9.879 20.852 1.00 87.06 170 PHE A CA 1
ATOM 1331 C C . PHE A 1 170 ? -9.567 8.955 21.906 1.00 87.06 170 PHE A C 1
ATOM 1333 O O . PHE A 1 170 ? -9.000 9.438 22.890 1.00 87.06 170 PHE A O 1
ATOM 1340 N N . ILE A 1 171 ? -9.608 7.637 21.690 1.00 86.19 171 ILE A N 1
ATOM 1341 C CA . ILE A 1 171 ? -9.029 6.655 22.616 1.00 86.19 171 ILE A CA 1
ATOM 1342 C C . ILE A 1 171 ? -7.498 6.768 22.629 1.00 86.19 171 ILE A C 1
ATOM 1344 O O . ILE A 1 171 ? -6.899 6.888 23.697 1.00 86.19 171 ILE A O 1
ATOM 1348 N N . ARG A 1 172 ? -6.854 6.763 21.455 1.00 88.88 172 ARG A N 1
ATOM 1349 C CA . ARG A 1 172 ? -5.389 6.677 21.334 1.00 88.88 172 ARG A CA 1
ATOM 1350 C C . ARG A 1 172 ? -4.648 7.928 21.782 1.00 88.88 172 ARG A C 1
ATOM 1352 O O . ARG A 1 172 ? -3.534 7.809 22.282 1.00 88.88 172 ARG A O 1
ATOM 1359 N N . ARG A 1 173 ? -5.230 9.118 21.611 1.00 89.38 173 ARG A N 1
ATOM 1360 C CA . ARG A 1 173 ? -4.572 10.386 21.971 1.00 89.38 173 ARG A CA 1
ATOM 1361 C C . ARG A 1 173 ? -4.539 10.648 23.481 1.00 89.38 173 ARG A C 1
ATOM 1363 O O . ARG A 1 173 ? -3.916 11.614 23.903 1.00 89.38 173 ARG A O 1
ATOM 1370 N N . SER A 1 174 ? -5.172 9.803 24.303 1.00 88.06 174 SER A N 1
ATOM 1371 C CA . SER A 1 174 ? -5.119 9.901 25.765 1.00 88.06 174 SER A CA 1
ATOM 1372 C C . SER A 1 174 ? -4.497 8.649 26.386 1.00 88.06 174 SER A C 1
ATOM 1374 O O . SER A 1 174 ? -5.114 7.581 26.361 1.00 88.06 174 SER A O 1
ATOM 1376 N N . PRO A 1 175 ? -3.323 8.771 27.036 1.00 87.75 175 PRO A N 1
ATOM 1377 C CA . PRO A 1 175 ? -2.729 7.675 27.797 1.00 87.75 175 PRO A CA 1
ATOM 1378 C C . PRO A 1 175 ? -3.679 7.108 28.859 1.00 87.75 175 PRO A C 1
ATOM 1380 O O . PRO A 1 175 ? -3.734 5.896 29.042 1.00 87.75 175 PRO A O 1
ATOM 1383 N N . LYS A 1 176 ? -4.489 7.967 29.502 1.00 86.81 176 LYS A N 1
ATOM 1384 C CA . LYS A 1 176 ? -5.494 7.548 30.494 1.00 86.81 176 LYS A CA 1
ATOM 1385 C C . LYS A 1 176 ? -6.524 6.596 29.881 1.00 86.81 176 LYS A C 1
ATOM 1387 O O . LYS A 1 176 ? -6.786 5.537 30.438 1.00 86.81 176 LYS A O 1
ATOM 1392 N N . ARG A 1 177 ? -7.060 6.926 28.700 1.00 85.88 177 ARG A N 1
ATOM 1393 C CA . ARG A 1 177 ? -8.047 6.075 28.010 1.00 85.88 177 ARG A CA 1
ATOM 1394 C C . ARG A 1 177 ? -7.443 4.765 27.506 1.00 85.88 177 ARG A C 1
ATOM 1396 O O . ARG A 1 177 ? -8.121 3.744 27.530 1.00 85.88 177 ARG A O 1
ATOM 1403 N N . LEU A 1 178 ? -6.167 4.758 27.114 1.00 87.75 178 LEU A N 1
ATOM 1404 C CA . LEU A 1 178 ? -5.456 3.522 26.767 1.00 87.75 178 LEU A CA 1
ATOM 1405 C C . LEU A 1 178 ? -5.246 2.595 27.972 1.00 87.75 178 LEU A C 1
ATOM 1407 O O . LEU A 1 178 ? -5.329 1.378 27.809 1.00 87.75 178 LEU A O 1
ATOM 1411 N N . ILE A 1 179 ? -4.971 3.147 29.157 1.00 86.56 179 ILE A N 1
ATOM 1412 C CA . ILE A 1 179 ? 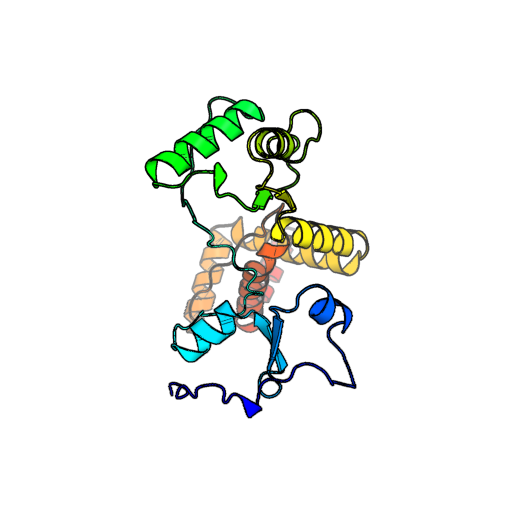-4.861 2.364 30.398 1.00 86.56 179 ILE A CA 1
ATOM 1413 C C . ILE A 1 179 ? -6.213 1.734 30.730 1.00 86.56 179 ILE A C 1
ATOM 1415 O O . ILE A 1 179 ? -6.287 0.520 30.878 1.00 86.56 179 ILE A O 1
ATOM 1419 N N . ILE A 1 180 ? -7.286 2.525 30.718 1.00 83.62 180 ILE A N 1
ATOM 1420 C CA . ILE A 1 180 ? -8.651 2.042 30.981 1.00 83.62 180 ILE A CA 1
ATOM 1421 C C . ILE A 1 180 ? -9.051 0.948 29.989 1.00 83.62 180 ILE A C 1
ATOM 1423 O O . ILE A 1 180 ? -9.613 -0.071 30.377 1.00 83.62 180 ILE A O 1
ATOM 1427 N N . LEU A 1 181 ? -8.713 1.118 28.705 1.00 83.69 181 LEU A N 1
ATOM 1428 C CA . LEU A 1 181 ? -8.928 0.080 27.702 1.00 83.69 181 LEU A CA 1
ATOM 1429 C C . LEU A 1 181 ? -8.248 -1.230 28.126 1.00 83.69 181 LEU A C 1
ATOM 1431 O O . LEU A 1 181 ? -8.899 -2.268 28.159 1.00 83.69 181 LEU A O 1
ATOM 1435 N N . LYS A 1 182 ? -6.961 -1.188 28.494 1.00 85.75 182 LYS A N 1
ATOM 1436 C CA . LYS A 1 182 ? -6.217 -2.372 28.957 1.00 85.75 182 LYS A CA 1
ATOM 1437 C C . LYS A 1 182 ? -6.826 -2.997 30.213 1.00 85.75 182 LYS A C 1
ATOM 1439 O O . LYS A 1 182 ? -6.913 -4.220 30.284 1.00 85.75 182 LYS A O 1
ATOM 1444 N N . GLU A 1 183 ? -7.252 -2.183 31.174 1.00 83.56 183 GLU A N 1
ATOM 1445 C CA . GLU A 1 183 ? -7.896 -2.651 32.404 1.00 83.56 183 GLU A CA 1
ATOM 1446 C C . GLU A 1 183 ? -9.198 -3.394 32.106 1.00 83.56 183 GLU A C 1
ATOM 1448 O O . GLU A 1 183 ? -9.409 -4.480 32.634 1.00 83.56 183 GLU A O 1
ATOM 1453 N N . ILE A 1 184 ? -10.035 -2.880 31.201 1.00 77.75 184 ILE A N 1
ATOM 1454 C CA . ILE A 1 184 ? -11.285 -3.548 30.815 1.00 77.75 184 ILE A CA 1
ATOM 1455 C C . ILE A 1 184 ? -11.005 -4.901 30.149 1.00 77.75 184 ILE A C 1
ATOM 1457 O O . ILE A 1 184 ? -11.655 -5.893 30.474 1.00 77.75 184 ILE A O 1
ATOM 1461 N N . PHE A 1 185 ? -9.992 -4.984 29.280 1.00 79.56 185 PHE A N 1
ATOM 1462 C CA . PHE A 1 185 ? -9.562 -6.269 28.714 1.00 79.56 185 PHE A CA 1
ATOM 1463 C C . PHE A 1 185 ? -9.153 -7.275 29.798 1.00 79.56 185 PHE A C 1
ATOM 1465 O O . PHE A 1 185 ? -9.515 -8.448 29.707 1.00 79.56 185 PHE A O 1
ATOM 1472 N N . TYR A 1 186 ? -8.446 -6.815 30.834 1.00 81.38 186 TYR A N 1
ATOM 1473 C CA . TYR A 1 186 ? -8.059 -7.650 31.970 1.00 81.38 186 TYR A CA 1
ATOM 1474 C C . TYR A 1 186 ? -9.275 -8.132 32.776 1.00 81.38 186 TYR A C 1
ATOM 1476 O O . TYR A 1 186 ? -9.367 -9.319 33.078 1.00 81.38 186 TYR A O 1
ATOM 1484 N N . GLN A 1 187 ? -10.234 -7.245 33.067 1.00 77.50 187 GLN A N 1
ATOM 1485 C CA . GLN A 1 187 ? -11.445 -7.579 33.832 1.00 77.50 187 GLN A CA 1
ATOM 1486 C C . GLN A 1 187 ? -12.327 -8.618 33.128 1.00 77.50 187 GLN A C 1
ATOM 1488 O O . GLN A 1 187 ? -12.907 -9.483 33.778 1.00 77.50 187 GLN A O 1
ATOM 1493 N N . ILE A 1 188 ? -12.400 -8.569 31.795 1.00 74.00 188 ILE A N 1
ATOM 1494 C CA . ILE A 1 188 ? -13.220 -9.489 30.990 1.00 74.00 188 ILE A CA 1
ATOM 1495 C C . ILE A 1 188 ? -12.423 -10.763 30.611 1.00 74.00 188 ILE A C 1
ATOM 1497 O O . ILE A 1 188 ? -12.926 -11.621 29.893 1.00 74.00 188 ILE A O 1
ATOM 1501 N N . LE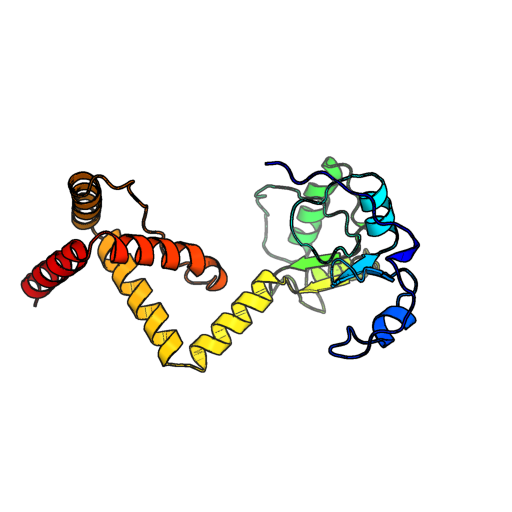U A 1 189 ? -11.188 -10.935 31.115 1.00 73.06 189 LEU A N 1
ATOM 1502 C CA . LEU A 1 189 ? -10.303 -12.081 30.827 1.00 73.06 189 LEU A CA 1
ATOM 1503 C C . LEU A 1 189 ? -10.035 -12.284 29.322 1.00 73.06 189 LEU A C 1
ATOM 1505 O O . LEU A 1 189 ? -9.843 -13.406 28.847 1.00 73.06 189 LEU A O 1
ATOM 1509 N N . LEU A 1 190 ? -10.007 -11.195 28.553 1.00 72.56 190 LEU A N 1
ATOM 1510 C CA . LEU A 1 190 ? -9.783 -11.228 27.111 1.00 72.56 190 LEU A CA 1
ATOM 1511 C C . LEU A 1 190 ? -8.353 -10.829 26.752 1.00 72.56 190 LEU A C 1
ATOM 1513 O O . LEU A 1 190 ? -7.714 -10.005 27.405 1.00 72.56 190 LEU A O 1
ATOM 1517 N N . SER A 1 191 ? -7.852 -11.380 25.645 1.00 78.06 191 SER A N 1
ATOM 1518 C CA . SER A 1 191 ? -6.559 -10.979 25.095 1.00 78.06 191 SER A CA 1
ATOM 1519 C C . SER A 1 191 ? -6.613 -9.526 24.621 1.00 78.06 191 SER A C 1
ATOM 1521 O O . SER A 1 191 ? -7.406 -9.194 23.733 1.00 78.06 191 SER A O 1
ATOM 1523 N N . TYR A 1 192 ? -5.740 -8.683 25.170 1.00 79.81 192 TYR A N 1
ATOM 1524 C CA . TYR A 1 192 ? -5.643 -7.281 24.780 1.00 79.81 192 TYR A CA 1
ATOM 1525 C C . TYR A 1 192 ? -5.393 -7.124 23.276 1.00 79.81 192 TYR A C 1
ATOM 1527 O O . TYR A 1 192 ? -4.447 -7.688 22.724 1.00 79.81 192 TYR A O 1
ATOM 1535 N N . THR A 1 193 ? -6.230 -6.318 22.623 1.00 81.31 193 THR A N 1
ATOM 1536 C CA . THR A 1 193 ? -6.066 -5.950 21.214 1.00 81.31 193 THR A CA 1
ATOM 1537 C C . THR A 1 193 ? -5.604 -4.500 21.115 1.00 81.31 193 THR A C 1
ATOM 1539 O O . THR A 1 193 ? -6.282 -3.588 21.586 1.00 81.31 193 THR A O 1
ATOM 1542 N N . ASN A 1 194 ? -4.452 -4.276 20.476 1.00 83.56 194 ASN A N 1
ATOM 1543 C CA . ASN A 1 194 ? -3.992 -2.926 20.155 1.00 83.56 194 ASN A CA 1
ATOM 1544 C C . ASN A 1 194 ? -4.929 -2.286 19.128 1.00 83.56 194 ASN A C 1
ATOM 1546 O O . ASN A 1 194 ? -5.229 -2.885 18.097 1.00 83.56 194 ASN A O 1
ATOM 1550 N N . LEU A 1 195 ? -5.348 -1.050 19.394 1.00 85.94 195 LEU A N 1
ATOM 1551 C CA . LEU A 1 195 ? -6.147 -0.275 18.454 1.00 85.94 195 LEU A CA 1
ATOM 1552 C C . LEU A 1 195 ? -5.225 0.420 17.452 1.00 85.94 195 LEU A C 1
ATOM 1554 O O . LEU A 1 195 ? -4.422 1.259 17.856 1.00 85.94 195 LEU A O 1
ATOM 1558 N N . THR A 1 196 ? -5.325 0.096 16.166 1.00 85.88 196 THR A N 1
ATOM 1559 C CA . THR A 1 196 ? -4.425 0.629 15.128 1.00 85.88 196 THR A CA 1
ATOM 1560 C C . THR A 1 196 ? -4.963 1.939 14.553 1.00 85.88 196 THR A C 1
ATOM 1562 O O . THR A 1 196 ? -6.130 2.017 14.169 1.00 85.88 196 THR A O 1
ATOM 1565 N N . ALA A 1 197 ? -4.120 2.975 14.469 1.00 87.38 197 ALA A N 1
ATOM 1566 C CA . ALA A 1 197 ? -4.492 4.243 13.835 1.00 87.38 197 ALA A CA 1
ATOM 1567 C C . ALA A 1 197 ? -4.821 4.044 12.347 1.00 87.38 197 ALA A C 1
ATOM 1569 O O . ALA A 1 197 ? -4.186 3.227 11.683 1.00 87.38 197 ALA A O 1
ATOM 1570 N N . LEU A 1 198 ? -5.782 4.807 11.823 1.00 86.75 198 LEU A N 1
ATOM 1571 C CA . LEU A 1 198 ? -6.065 4.804 10.388 1.00 86.75 198 LEU A CA 1
ATOM 1572 C C . LEU A 1 198 ? -4.917 5.487 9.640 1.00 86.75 198 LEU A C 1
ATOM 1574 O O . LEU A 1 198 ? -4.422 6.531 10.068 1.00 86.75 198 LEU A O 1
ATOM 1578 N N . CYS A 1 199 ? -4.509 4.908 8.511 1.00 83.44 199 CYS A N 1
ATOM 1579 C CA . CYS A 1 199 ? -3.539 5.541 7.629 1.00 83.44 199 CYS A CA 1
ATOM 1580 C C . CYS A 1 199 ? -4.219 6.695 6.873 1.00 83.44 199 CYS A C 1
ATOM 1582 O O . CYS A 1 199 ? -5.168 6.439 6.141 1.00 83.44 199 CYS A O 1
ATOM 1584 N N . PRO A 1 200 ? -3.741 7.948 6.970 1.00 75.81 200 PRO A N 1
ATOM 1585 C CA . PRO A 1 200 ? -4.419 9.076 6.325 1.00 75.81 200 PRO A CA 1
ATOM 1586 C C . PRO A 1 200 ? -4.509 8.961 4.799 1.00 75.81 200 PRO A C 1
ATOM 1588 O O . PRO A 1 200 ? -5.439 9.493 4.202 1.00 75.81 200 PRO A O 1
ATOM 1591 N N . THR A 1 201 ? -3.533 8.291 4.185 1.00 75.12 201 THR A N 1
ATOM 1592 C CA . THR A 1 201 ? -3.316 8.261 2.732 1.00 75.12 201 THR A CA 1
ATOM 1593 C C . THR A 1 201 ? -3.461 6.876 2.110 1.00 75.12 201 THR A C 1
ATOM 1595 O O . THR A 1 201 ? -3.275 6.748 0.908 1.00 75.12 201 THR A O 1
ATOM 1598 N N . ARG A 1 202 ? -3.722 5.827 2.905 1.00 80.69 202 ARG A N 1
ATOM 1599 C CA . ARG A 1 202 ? -3.885 4.451 2.406 1.00 80.69 202 ARG A CA 1
ATOM 1600 C C . ARG A 1 202 ? -5.123 3.812 3.013 1.00 80.69 202 ARG A C 1
ATOM 1602 O O . ARG A 1 202 ? -5.031 3.035 3.969 1.00 80.69 202 ARG A O 1
ATOM 1609 N N . ARG A 1 203 ? -6.290 4.137 2.456 1.00 78.81 203 ARG A N 1
ATOM 1610 C CA . ARG A 1 203 ? -7.588 3.630 2.934 1.00 78.81 203 ARG A CA 1
ATOM 1611 C C . ARG A 1 203 ? -7.717 2.113 2.821 1.00 78.81 203 ARG A C 1
ATOM 1613 O O . ARG A 1 203 ? -8.394 1.485 3.632 1.00 78.81 203 ARG A O 1
ATOM 1620 N N . THR A 1 204 ? -7.005 1.499 1.883 1.00 78.94 204 THR A N 1
ATOM 1621 C CA . THR A 1 204 ? -6.886 0.038 1.739 1.00 78.94 204 THR A CA 1
ATOM 1622 C C . THR A 1 204 ? -6.273 -0.655 2.959 1.00 78.94 204 THR A C 1
ATOM 1624 O O . THR A 1 204 ? -6.557 -1.827 3.203 1.00 78.94 204 THR A O 1
ATOM 1627 N N . MET A 1 205 ? -5.496 0.065 3.775 1.00 80.38 205 MET A N 1
ATOM 1628 C CA . MET A 1 205 ? -4.887 -0.456 5.005 1.00 80.38 205 MET A CA 1
ATOM 1629 C C . MET A 1 205 ? -5.830 -0.388 6.218 1.00 80.38 205 MET A C 1
ATOM 1631 O O . MET A 1 205 ? -5.495 -0.891 7.289 1.00 80.38 205 MET A O 1
ATOM 1635 N N . HIS A 1 206 ? -7.020 0.210 6.087 1.00 85.88 206 HIS A N 1
ATOM 1636 C CA . HIS A 1 206 ? -7.929 0.398 7.222 1.00 85.88 206 HIS A CA 1
ATOM 1637 C C . HIS A 1 206 ? -8.562 -0.896 7.744 1.00 85.88 206 HIS A C 1
ATOM 1639 O O . HIS A 1 206 ? -9.096 -0.895 8.851 1.00 85.88 206 HIS A O 1
ATOM 1645 N N . ALA A 1 207 ? -8.500 -2.001 6.993 1.00 84.81 207 ALA A N 1
ATOM 1646 C CA . ALA A 1 207 ? -9.095 -3.276 7.393 1.00 84.81 207 ALA A CA 1
ATOM 1647 C C . ALA A 1 207 ? -8.619 -3.747 8.780 1.00 84.81 207 ALA A C 1
ATOM 1649 O O . ALA A 1 207 ? -9.423 -4.234 9.575 1.00 84.81 207 ALA A O 1
ATOM 1650 N N . GLU A 1 208 ? -7.336 -3.551 9.101 1.00 83.00 208 GLU A N 1
ATOM 1651 C CA . GLU A 1 208 ? -6.795 -3.885 10.422 1.00 83.00 208 GLU A CA 1
ATOM 1652 C C . GLU A 1 208 ? -7.353 -2.971 11.517 1.00 83.00 208 GLU A C 1
ATOM 1654 O O . GLU A 1 208 ? -7.789 -3.457 12.562 1.00 83.00 208 GLU A O 1
ATOM 1659 N N . SER A 1 209 ? -7.408 -1.658 11.269 1.00 86.31 209 SER A N 1
ATOM 1660 C CA . SER A 1 209 ? -8.004 -0.685 12.190 1.00 86.31 209 SER A CA 1
ATOM 1661 C C . SER A 1 209 ? -9.474 -0.997 12.464 1.00 86.31 209 SER A C 1
ATOM 1663 O O . SER A 1 209 ? -9.871 -1.083 13.626 1.00 86.31 209 SER A O 1
ATOM 1665 N N . TYR A 1 210 ? -10.262 -1.251 11.417 1.00 89.00 210 TYR A N 1
ATOM 1666 C CA . TYR A 1 210 ? -11.668 -1.641 11.528 1.00 89.00 210 TYR A CA 1
ATOM 1667 C C . TYR A 1 210 ? -11.834 -2.941 12.306 1.00 89.00 210 TYR A C 1
ATOM 1669 O O . TYR A 1 210 ? -12.653 -3.003 13.219 1.00 89.00 210 TYR A O 1
ATOM 1677 N N . GLY A 1 211 ? -11.015 -3.954 12.011 1.00 87.06 211 GLY A N 1
ATOM 1678 C CA . GLY A 1 211 ? -11.026 -5.216 12.743 1.00 87.06 211 GLY A CA 1
ATOM 1679 C C . GLY A 1 211 ? -10.679 -5.046 14.224 1.00 87.06 211 GLY A C 1
ATOM 1680 O O . GLY A 1 211 ? -11.322 -5.658 15.074 1.00 87.06 211 GLY A O 1
ATOM 1681 N N . SER A 1 212 ? -9.695 -4.202 14.554 1.00 85.62 212 SER A N 1
ATOM 1682 C CA . SER A 1 212 ? -9.316 -3.928 15.947 1.00 85.62 212 SER A CA 1
ATOM 1683 C C . SER A 1 212 ? -10.427 -3.213 16.717 1.00 85.62 212 SER A C 1
ATOM 1685 O O . SER A 1 212 ? -10.758 -3.623 17.828 1.00 85.62 212 SER A O 1
ATOM 1687 N N . LEU A 1 213 ? -11.061 -2.205 16.107 1.00 87.06 213 LEU A N 1
ATOM 1688 C CA . LEU A 1 213 ? -12.175 -1.487 16.719 1.00 87.06 213 LEU A CA 1
ATOM 1689 C C . LEU A 1 213 ? -13.403 -2.385 16.883 1.00 87.06 213 LEU A C 1
ATOM 1691 O O . LEU A 1 213 ? -14.035 -2.344 17.933 1.00 87.06 213 LEU A O 1
ATOM 1695 N N . LEU A 1 214 ? -13.723 -3.209 15.880 1.00 86.44 214 LEU A N 1
ATOM 1696 C CA . LEU A 1 214 ? -14.857 -4.129 15.943 1.00 86.44 214 LEU A CA 1
ATOM 1697 C C . LEU A 1 214 ? -14.682 -5.146 17.073 1.00 86.44 214 LEU A C 1
ATOM 1699 O O . LEU A 1 214 ? -15.602 -5.327 17.861 1.00 86.44 214 LEU A O 1
ATOM 1703 N N . LYS A 1 215 ? -13.485 -5.730 17.217 1.00 82.25 215 LYS A N 1
ATOM 1704 C CA . LYS A 1 215 ? -13.171 -6.617 18.346 1.00 82.25 215 LYS A CA 1
ATOM 1705 C C . LYS A 1 215 ? -13.372 -5.912 19.681 1.00 82.25 215 LYS A C 1
ATOM 1707 O O . LYS A 1 215 ? -14.051 -6.446 20.544 1.00 82.25 215 LYS A O 1
ATOM 1712 N N . ILE A 1 216 ? -12.849 -4.694 19.834 1.00 80.25 216 ILE A N 1
ATOM 1713 C CA . ILE A 1 216 ? -13.030 -3.897 21.058 1.00 80.25 216 ILE A CA 1
ATOM 1714 C C . ILE A 1 216 ? -14.518 -3.621 21.324 1.00 80.25 216 ILE A C 1
ATOM 1716 O O . ILE A 1 216 ? -14.973 -3.725 22.460 1.00 80.25 216 ILE A O 1
ATOM 1720 N N . TYR A 1 217 ? -15.284 -3.295 20.284 1.00 81.25 217 TYR A N 1
ATOM 1721 C CA . TYR A 1 217 ? -16.720 -3.044 20.378 1.00 81.25 217 TYR A CA 1
ATOM 1722 C C . TYR A 1 217 ? -17.515 -4.282 20.799 1.00 81.25 217 TYR A C 1
ATOM 1724 O O . TYR A 1 217 ? -18.350 -4.194 21.699 1.00 81.25 217 TYR A O 1
ATOM 1732 N N . GLU A 1 218 ? -17.233 -5.437 20.197 1.00 77.19 218 GLU A N 1
ATOM 1733 C CA . GLU A 1 218 ? -17.851 -6.718 20.554 1.00 77.19 218 GLU A CA 1
ATOM 1734 C C . GLU A 1 218 ? -17.486 -7.149 21.978 1.00 77.19 218 GLU A C 1
ATOM 1736 O O . GLU A 1 218 ? -18.322 -7.692 22.698 1.00 77.19 218 GLU A O 1
ATOM 1741 N N . GLN A 1 219 ? -16.249 -6.877 22.392 1.00 70.81 219 GLN A N 1
ATOM 1742 C CA . GLN A 1 219 ? -15.689 -7.317 23.665 1.00 70.81 219 GLN A CA 1
ATOM 1743 C C . GLN A 1 219 ? -15.997 -6.379 24.836 1.00 70.81 219 GLN A C 1
ATOM 1745 O O . GLN A 1 219 ? -15.884 -6.797 25.983 1.00 70.81 219 GLN A O 1
ATOM 1750 N N . GLY A 1 220 ? -16.392 -5.128 24.585 1.00 64.69 220 GLY A N 1
ATOM 1751 C CA . GLY A 1 220 ? -16.516 -4.136 25.648 1.00 64.69 220 GLY A CA 1
ATOM 1752 C C . GLY A 1 220 ? -17.466 -2.991 25.329 1.00 64.69 220 GLY A C 1
ATOM 1753 O O . GLY A 1 220 ? -17.040 -1.843 25.205 1.00 64.69 220 GLY A O 1
ATOM 1754 N N . LYS A 1 221 ? -18.780 -3.260 25.317 1.00 67.06 221 LYS A N 1
ATOM 1755 C CA . LYS A 1 221 ? -19.819 -2.203 25.349 1.00 67.06 221 LYS A CA 1
ATOM 1756 C C . LYS A 1 221 ? -19.619 -1.225 26.519 1.00 67.06 221 LYS A C 1
ATOM 1758 O O . LYS A 1 221 ? -19.955 -0.047 26.407 1.00 67.06 221 LYS A O 1
ATOM 1763 N N . GLU A 1 222 ? -19.029 -1.701 27.615 1.00 65.06 222 GLU A N 1
ATOM 1764 C CA . GLU A 1 222 ? -18.694 -0.911 28.804 1.00 65.06 222 GLU A CA 1
ATOM 1765 C C . GLU A 1 222 ? -17.651 0.183 28.532 1.00 65.06 222 GLU A C 1
ATOM 1767 O O . GLU A 1 222 ? -17.754 1.266 29.104 1.00 65.06 222 GLU A O 1
ATOM 1772 N N . ILE A 1 223 ? -16.719 -0.032 27.592 1.00 66.19 223 ILE A N 1
ATOM 1773 C CA . ILE A 1 223 ? -15.743 0.987 27.163 1.00 66.19 223 ILE A CA 1
ATOM 1774 C C . ILE A 1 223 ? -16.483 2.188 26.584 1.00 66.19 223 ILE A C 1
ATOM 1776 O O . ILE A 1 223 ? -16.227 3.327 26.963 1.00 66.19 223 ILE A O 1
ATOM 1780 N N . PHE A 1 224 ? -17.445 1.939 25.694 1.00 69.25 224 PHE A N 1
ATOM 1781 C CA . PHE A 1 224 ? -18.238 2.998 25.076 1.00 69.25 224 PHE A CA 1
ATOM 1782 C C . PHE A 1 224 ? -19.179 3.670 26.080 1.00 69.25 224 PHE A C 1
ATOM 1784 O O . PHE A 1 224 ? -19.397 4.876 25.992 1.00 69.25 224 PHE A O 1
ATOM 1791 N N . ALA A 1 225 ? -19.686 2.932 27.072 1.00 70.38 225 ALA A N 1
ATOM 1792 C CA . ALA A 1 225 ? -20.458 3.509 28.170 1.00 70.38 225 ALA A CA 1
ATOM 1793 C C . ALA A 1 225 ? -19.600 4.427 29.064 1.00 70.38 225 ALA A C 1
ATOM 1795 O O . ALA A 1 225 ? -20.064 5.496 29.458 1.00 70.38 225 ALA A O 1
ATOM 1796 N N . TYR A 1 226 ? -18.349 4.050 29.344 1.00 66.56 226 TYR A N 1
ATOM 1797 C CA . TYR A 1 226 ? -17.388 4.894 30.057 1.00 66.56 226 TYR A CA 1
ATOM 1798 C C . TYR A 1 226 ? -17.002 6.129 29.235 1.00 66.56 226 TYR A C 1
ATOM 1800 O O . TYR A 1 226 ? -17.086 7.244 29.740 1.00 66.56 226 TYR A O 1
ATOM 1808 N N . ILE A 1 227 ? -16.669 5.952 27.951 1.00 65.12 227 ILE A N 1
ATOM 1809 C CA . ILE A 1 227 ? -16.375 7.054 27.021 1.00 65.12 227 ILE A CA 1
ATOM 1810 C C . ILE A 1 227 ? -17.546 8.038 26.966 1.00 65.12 227 ILE A C 1
ATOM 1812 O O . ILE A 1 227 ? -17.331 9.245 26.998 1.00 65.12 227 ILE A O 1
ATOM 1816 N N . LYS A 1 228 ? -18.787 7.538 26.936 1.00 70.31 228 LYS A N 1
ATOM 1817 C CA . LYS A 1 228 ? -19.985 8.380 26.966 1.00 70.31 228 LYS A CA 1
ATOM 1818 C C . LYS A 1 228 ? -20.087 9.193 28.260 1.00 70.31 228 LYS A C 1
ATOM 1820 O O . LYS A 1 228 ? -20.509 10.338 28.197 1.00 70.31 228 LYS A O 1
ATOM 1825 N N . LYS A 1 229 ? -19.702 8.637 29.413 1.00 70.00 229 LYS A N 1
ATOM 1826 C CA . LYS A 1 229 ? -19.664 9.378 30.687 1.00 70.00 229 LYS A CA 1
ATOM 1827 C C . LYS A 1 229 ? -18.553 10.435 30.700 1.00 70.00 229 LYS A C 1
ATOM 1829 O O . LYS A 1 229 ? -18.830 11.568 31.067 1.00 70.00 229 LYS A O 1
ATOM 1834 N N . ASP A 1 230 ? -17.346 10.082 30.251 1.00 65.31 230 ASP A N 1
ATOM 1835 C CA . ASP A 1 230 ? -16.184 10.988 30.192 1.00 65.31 230 ASP A CA 1
ATOM 1836 C C . ASP A 1 230 ? -16.419 12.155 29.212 1.00 65.31 230 ASP A C 1
ATOM 1838 O O . ASP A 1 230 ? -16.078 13.297 29.501 1.00 65.31 230 ASP A O 1
ATOM 1842 N N . ALA A 1 231 ? -17.077 11.907 28.075 1.00 60.31 231 ALA A N 1
ATOM 1843 C CA . ALA A 1 231 ? -17.413 12.949 27.102 1.00 60.31 231 ALA A CA 1
ATOM 1844 C C . ALA A 1 231 ? -18.407 13.994 27.646 1.00 60.31 231 ALA A C 1
ATOM 1846 O O . ALA A 1 231 ? -18.313 15.161 27.279 1.00 60.31 231 ALA A O 1
ATOM 1847 N N . VAL A 1 232 ? -19.325 13.595 28.533 1.00 58.88 232 VAL A N 1
ATOM 1848 C CA . VAL A 1 232 ? -20.318 14.493 29.157 1.00 58.88 232 VAL A CA 1
ATOM 1849 C C . VAL A 1 232 ? -19.691 15.361 30.256 1.00 58.88 232 VAL A C 1
ATOM 1851 O O . VAL A 1 232 ? -20.189 16.441 30.538 1.00 58.88 232 VAL A O 1
ATOM 1854 N N . SER A 1 233 ? -18.568 14.948 30.852 1.00 51.97 233 SER A N 1
ATOM 1855 C CA . SER A 1 233 ? -17.827 15.772 31.824 1.00 51.97 233 SER A CA 1
ATOM 1856 C C . SER A 1 233 ? -17.000 16.912 31.208 1.00 51.97 233 SER A C 1
ATOM 1858 O O . SER A 1 233 ? -16.446 17.716 31.955 1.00 51.97 233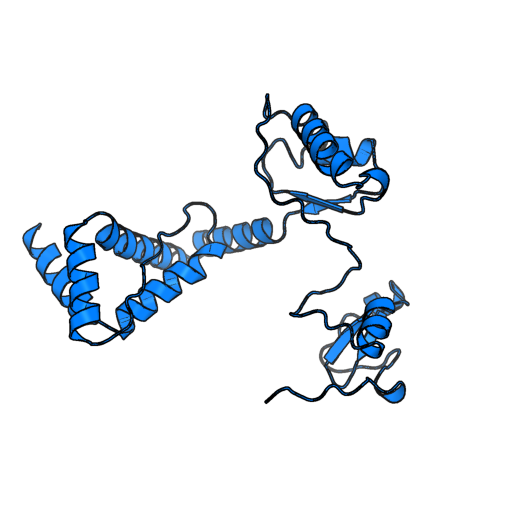 SER A O 1
ATOM 1860 N N . PHE A 1 234 ? -16.904 16.991 29.876 1.00 42.06 234 PHE A N 1
ATOM 1861 C CA . PHE A 1 234 ? -16.181 18.047 29.148 1.00 42.06 234 PHE A CA 1
ATOM 1862 C C . PHE A 1 234 ? -17.095 18.973 28.319 1.00 42.06 234 PHE A C 1
ATOM 1864 O O . PHE A 1 234 ? -16.579 19.843 27.615 1.00 42.06 234 PHE A O 1
ATOM 1871 N N . SER A 1 235 ? -18.419 18.795 28.395 1.00 36.69 235 SER A N 1
ATOM 1872 C CA . SER A 1 235 ? -19.446 19.675 27.809 1.00 36.69 235 SER A CA 1
ATOM 1873 C C . SER A 1 235 ? -20.136 20.496 28.887 1.00 36.69 235 SER A C 1
ATOM 1875 O O . SER A 1 235 ? -20.320 21.710 28.672 1.00 36.69 235 SER A O 1
#